Protein AF-A0A418D945-F1 (afdb_monomer_lite)

Secondary structure (DSSP, 8-state):
--STTTT-SHHHHHHHHHHHHHHHHHHHHHHHHTTS--SS-HHHHHHHHHHHHHHHHHHHTSSHHHHHHHHHHHHHHHHHHHHHHHHHHTSS----HHHHHHHHHHHHHHHHHHHHHHHHHHHHHHHHHHHHHHHHHHHHHHTTS------HHHHHHHHHHHHHHHHHHHHHHHHHHHHHHHHHHHHHHH-TTS-HHHHHHHHHHHHHHHHHHHHH---HHHHHHHHHHHHHHHHHHTSPP------

Organism: Aphanomyces astaci (NCBI:txid112090)

pLDDT: mean 73.98, std 18.58, range [32.16, 98.19]

InterPro domains:
  IPR026894 DNAJ-containing protein, X-domain [PF14308] (16-222)
  IPR052423 Erythrocyte Membrane Invagination Regulator [PTHR44094] (10-218)

Radius of gyration: 23.72 Å; chains: 1; bounding box: 63×50×70 Å

Structure (mmCIF, N/CA/C/O backbone):
data_AF-A0A418D945-F1
#
_entry.id   AF-A0A418D945-F1
#
loop_
_atom_site.group_PDB
_atom_site.id
_atom_site.type_symbol
_atom_site.label_atom_id
_atom_site.label_alt_id
_atom_site.label_comp_id
_atom_site.label_asym_id
_atom_site.label_entity_id
_atom_site.label_seq_id
_atom_site.pdbx_PDB_ins_code
_atom_site.Cartn_x
_atom_site.Cartn_y
_atom_site.Cartn_z
_atom_site.occupancy
_atom_site.B_iso_or_equiv
_atom_site.auth_seq_id
_atom_site.auth_comp_id
_atom_site.auth_asym_id
_atom_site.auth_atom_id
_atom_site.pdbx_PDB_model_num
ATOM 1 N N . MET A 1 1 ? 5.073 20.989 -16.955 1.00 36.53 1 MET A N 1
ATOM 2 C CA . MET A 1 1 ? 5.320 19.578 -17.319 1.00 36.53 1 MET A CA 1
ATOM 3 C C . MET A 1 1 ? 4.993 19.430 -18.796 1.00 36.53 1 MET A C 1
ATOM 5 O O . MET A 1 1 ? 4.007 20.040 -19.196 1.00 36.53 1 MET A O 1
ATOM 9 N N . PRO A 1 2 ? 5.790 18.727 -19.616 1.00 32.16 2 PRO A N 1
ATOM 10 C CA . PRO A 1 2 ? 5.367 18.347 -20.962 1.00 32.16 2 PRO A CA 1
ATOM 11 C C . PRO A 1 2 ? 4.246 17.303 -20.845 1.00 32.16 2 PRO A C 1
ATOM 13 O O . PRO A 1 2 ? 4.353 16.371 -20.054 1.00 32.16 2 PRO A O 1
ATOM 16 N N . ASN A 1 3 ? 3.156 17.491 -21.584 1.00 43.28 3 ASN A N 1
ATOM 17 C CA . ASN A 1 3 ? 1.871 16.826 -21.341 1.00 43.28 3 ASN A CA 1
ATOM 18 C C . ASN A 1 3 ? 1.738 15.400 -21.924 1.00 43.28 3 ASN A C 1
ATOM 20 O O . ASN A 1 3 ? 0.715 14.757 -21.694 1.00 43.28 3 ASN A O 1
ATOM 24 N N . ASP A 1 4 ? 2.747 14.872 -22.629 1.00 47.03 4 ASP A N 1
ATOM 25 C CA . ASP A 1 4 ? 2.471 13.894 -23.698 1.00 47.03 4 ASP A CA 1
ATOM 26 C C . ASP A 1 4 ? 3.207 12.538 -23.606 1.00 47.03 4 ASP A C 1
ATOM 28 O O . ASP A 1 4 ? 3.207 11.790 -24.581 1.00 47.03 4 ASP A O 1
ATOM 32 N N . PHE A 1 5 ? 3.818 12.163 -22.470 1.00 42.69 5 PHE A N 1
ATOM 33 C CA . PHE A 1 5 ? 4.492 10.847 -22.351 1.00 42.69 5 PHE A CA 1
ATOM 34 C C . PHE A 1 5 ? 3.669 9.761 -21.627 1.00 42.69 5 PHE A C 1
ATOM 36 O O . PHE A 1 5 ? 3.762 8.591 -21.984 1.00 42.69 5 PHE A O 1
ATOM 43 N N . PHE A 1 6 ? 2.806 10.133 -20.673 1.00 51.47 6 PHE A N 1
ATOM 44 C CA . PHE A 1 6 ? 1.946 9.194 -19.924 1.00 51.47 6 PHE A CA 1
ATOM 45 C C . PHE A 1 6 ? 0.467 9.604 -19.871 1.00 51.47 6 PHE A C 1
ATOM 47 O O . PHE A 1 6 ? -0.259 9.181 -18.978 1.00 51.47 6 PHE A O 1
ATOM 54 N N . GLY A 1 7 ? 0.014 10.418 -20.831 1.00 44.94 7 GLY A N 1
ATOM 55 C CA . GLY A 1 7 ? -1.403 10.702 -21.058 1.00 44.94 7 GLY A CA 1
ATOM 56 C C . GLY A 1 7 ? -2.151 11.161 -19.805 1.00 44.94 7 GLY A C 1
ATOM 57 O O . GLY A 1 7 ? -2.849 10.381 -19.160 1.00 44.94 7 GLY A O 1
ATOM 58 N N . HIS A 1 8 ? -2.088 12.456 -19.493 1.00 55.84 8 HIS A N 1
ATOM 59 C CA . HIS A 1 8 ? -3.052 13.097 -18.591 1.00 55.84 8 HIS A CA 1
ATOM 60 C C . HIS A 1 8 ? -4.418 13.294 -19.267 1.00 55.84 8 HIS A C 1
ATOM 62 O O . HIS A 1 8 ? -5.031 14.357 -19.167 1.00 55.84 8 HIS A O 1
ATOM 68 N N . ASP A 1 9 ? -4.914 12.267 -19.953 1.00 68.31 9 ASP A N 1
ATOM 69 C CA . ASP A 1 9 ? -6.293 12.252 -20.398 1.00 68.31 9 ASP A CA 1
ATOM 70 C C . ASP A 1 9 ? -7.213 11.859 -19.228 1.00 68.31 9 ASP A C 1
ATOM 72 O O . ASP A 1 9 ? -6.818 11.277 -18.208 1.00 68.31 9 ASP A O 1
ATOM 76 N N . GLU A 1 10 ? -8.482 12.237 -19.332 1.00 74.00 10 GLU A N 1
ATOM 77 C CA . GLU A 1 10 ? -9.488 11.902 -18.323 1.00 74.00 10 GLU A CA 1
ATOM 78 C C . GLU A 1 10 ? -9.659 10.380 -18.149 1.00 74.00 10 GLU A C 1
ATOM 80 O O . GLU A 1 10 ? -10.166 9.924 -17.122 1.00 74.00 10 GLU A O 1
ATOM 85 N N . VAL A 1 11 ? -9.209 9.578 -19.119 1.00 81.31 11 VAL A N 1
ATOM 86 C CA . VAL A 1 11 ? -9.254 8.116 -19.069 1.00 81.31 11 VAL A CA 1
ATOM 87 C C . VAL A 1 11 ? -8.241 7.585 -18.054 1.00 81.31 11 VAL A C 1
ATOM 89 O O . VAL A 1 11 ? -8.638 6.841 -17.154 1.00 81.31 11 VAL A O 1
ATOM 92 N N . SER A 1 12 ? -6.982 8.022 -18.104 1.00 79.50 12 SER A N 1
ATOM 93 C CA . SER A 1 12 ? -5.934 7.636 -17.151 1.00 79.50 12 SER A CA 1
ATOM 94 C C . SER A 1 12 ? -6.315 7.964 -15.708 1.00 79.50 12 SER A C 1
ATOM 96 O O . SER A 1 12 ? -6.177 7.122 -14.818 1.00 79.50 12 SER A O 1
ATOM 98 N N . LYS A 1 13 ? -6.897 9.147 -15.462 1.00 85.50 13 LYS A N 1
ATOM 99 C CA . LYS A 1 13 ? -7.387 9.524 -14.121 1.00 85.50 13 LYS A CA 1
ATOM 100 C C . LYS A 1 13 ? -8.496 8.596 -13.631 1.00 85.50 13 LYS A C 1
ATOM 102 O O . LYS A 1 13 ? -8.508 8.203 -12.464 1.00 85.50 13 LYS A O 1
ATOM 107 N N . ARG A 1 14 ? -9.434 8.227 -14.509 1.00 89.50 14 ARG A N 1
ATOM 108 C CA . ARG A 1 14 ? -10.529 7.303 -14.171 1.00 89.50 14 ARG A CA 1
ATOM 109 C C . ARG A 1 14 ? -10.013 5.898 -13.887 1.00 89.50 14 ARG A C 1
ATOM 111 O O . ARG A 1 14 ? -10.470 5.282 -12.925 1.00 89.50 14 ARG A O 1
ATOM 118 N N . VAL A 1 15 ? -9.061 5.402 -14.679 1.00 90.81 15 VAL A N 1
ATOM 119 C CA . VAL A 1 15 ? -8.421 4.095 -14.457 1.00 90.81 15 VAL A CA 1
ATOM 120 C C . VAL A 1 15 ? -7.695 4.089 -13.116 1.00 90.81 15 VAL A C 1
ATOM 122 O O . VAL A 1 15 ? -7.916 3.186 -12.309 1.00 90.81 15 VAL A O 1
ATOM 125 N N . GLN A 1 16 ? -6.907 5.126 -12.837 1.00 91.62 16 GLN A N 1
ATOM 126 C CA . GLN A 1 16 ? -6.196 5.261 -11.573 1.00 91.62 16 GLN A CA 1
ATOM 127 C C . GLN A 1 16 ? -7.164 5.307 -10.385 1.00 91.62 16 GLN A C 1
ATOM 129 O O . GLN A 1 16 ? -7.039 4.526 -9.442 1.00 91.62 16 GLN A O 1
ATOM 134 N N . ASN A 1 17 ? -8.215 6.125 -10.469 1.00 94.69 17 ASN A N 1
ATOM 135 C CA . ASN A 1 17 ? -9.231 6.186 -9.423 1.00 94.69 17 ASN A CA 1
ATOM 136 C C . ASN A 1 17 ? -9.946 4.838 -9.224 1.00 94.69 17 ASN A C 1
ATOM 138 O O . ASN A 1 17 ? -10.212 4.450 -8.089 1.00 94.69 17 ASN A O 1
ATOM 142 N N . ARG A 1 18 ? -10.227 4.089 -10.299 1.00 96.25 18 ARG A N 1
ATOM 143 C CA . ARG A 1 18 ? -10.816 2.744 -10.203 1.00 96.25 18 ARG A CA 1
ATOM 144 C C . ARG A 1 18 ? -9.910 1.795 -9.417 1.00 96.25 18 ARG A C 1
ATOM 146 O O . ARG A 1 18 ? -10.413 1.100 -8.535 1.00 96.25 18 ARG A O 1
ATOM 153 N N . ARG A 1 19 ? -8.603 1.791 -9.698 1.00 96.81 19 ARG A N 1
ATOM 154 C CA . ARG A 1 19 ? -7.616 0.972 -8.971 1.00 96.81 19 ARG A CA 1
ATOM 155 C C . ARG A 1 19 ? -7.584 1.341 -7.492 1.00 96.81 19 ARG A C 1
ATOM 157 O O . ARG A 1 19 ? -7.701 0.470 -6.637 1.00 96.81 19 ARG A O 1
ATOM 164 N N . GLU A 1 20 ? -7.531 2.635 -7.188 1.00 97.44 20 GLU A N 1
ATOM 165 C CA . GLU A 1 20 ? -7.549 3.136 -5.811 1.00 97.44 20 GLU A CA 1
ATOM 166 C C . GLU A 1 20 ? -8.820 2.734 -5.054 1.00 97.44 20 GLU A C 1
ATOM 168 O O . GLU A 1 20 ? -8.740 2.336 -3.893 1.00 97.44 20 GLU A O 1
ATOM 173 N N . VAL A 1 21 ? -9.993 2.810 -5.695 1.00 97.56 21 VAL A N 1
ATOM 174 C CA . VAL A 1 21 ? -11.266 2.374 -5.096 1.00 97.56 21 VAL A CA 1
ATOM 175 C C . VAL A 1 21 ? -11.257 0.871 -4.834 1.00 97.56 21 VAL A C 1
ATOM 177 O O . VAL A 1 21 ? -11.624 0.451 -3.740 1.00 97.56 21 VAL A O 1
ATOM 180 N N . GLN A 1 22 ? -10.817 0.058 -5.795 1.00 97.19 22 GLN A N 1
ATOM 181 C CA . GLN A 1 22 ? -10.742 -1.396 -5.624 1.00 97.19 22 GLN A CA 1
ATOM 182 C C . GLN A 1 22 ? -9.814 -1.777 -4.465 1.00 97.19 22 GLN A C 1
ATOM 184 O O . GLN A 1 22 ? -10.205 -2.558 -3.597 1.00 97.19 22 GLN A O 1
ATOM 189 N N . CYS A 1 23 ? -8.628 -1.169 -4.397 1.00 97.06 23 CYS A N 1
ATOM 190 C CA . CYS A 1 23 ? -7.704 -1.362 -3.284 1.00 97.06 23 CYS A CA 1
ATOM 191 C C . CYS A 1 23 ? -8.313 -0.909 -1.949 1.00 97.06 23 CYS A C 1
ATOM 193 O O . CYS A 1 23 ? -8.193 -1.621 -0.955 1.00 97.06 23 CYS A O 1
ATOM 195 N N . ALA A 1 24 ? -8.998 0.238 -1.914 1.00 97.50 24 ALA A N 1
ATOM 196 C CA . ALA A 1 24 ? -9.640 0.738 -0.699 1.00 97.50 24 ALA A CA 1
ATOM 197 C C . ALA A 1 24 ? -10.752 -0.197 -0.198 1.00 97.50 24 ALA A C 1
ATOM 199 O O . ALA A 1 24 ? -10.866 -0.410 1.007 1.00 97.50 24 ALA A O 1
ATOM 200 N N . VAL A 1 25 ? -11.546 -0.775 -1.105 1.00 96.25 25 VAL A N 1
ATOM 201 C CA . VAL A 1 25 ? -12.599 -1.747 -0.770 1.00 96.25 25 VAL A CA 1
ATOM 202 C C . VAL A 1 25 ? -11.996 -3.031 -0.204 1.00 96.25 25 VAL A C 1
ATOM 204 O O . VAL A 1 25 ? -12.422 -3.476 0.858 1.00 96.25 25 VAL A O 1
ATOM 207 N N . PHE A 1 26 ? -10.963 -3.583 -0.845 1.00 94.69 26 PHE A N 1
ATOM 208 C CA . PHE A 1 26 ? -10.286 -4.775 -0.332 1.00 94.69 26 PHE A CA 1
ATOM 209 C C . PHE A 1 26 ? -9.665 -4.527 1.050 1.00 94.69 26 PHE A C 1
ATOM 211 O O . PHE A 1 26 ? -9.841 -5.323 1.972 1.00 94.69 26 PHE A O 1
ATOM 218 N N . LEU A 1 27 ? -8.989 -3.384 1.220 1.00 96.00 27 LEU A N 1
ATOM 219 C CA . LEU A 1 27 ? -8.428 -2.985 2.509 1.00 96.00 27 LEU A CA 1
ATOM 220 C C . LEU A 1 27 ? -9.505 -2.832 3.572 1.00 96.00 27 LEU A C 1
ATOM 222 O O . LEU A 1 27 ? -9.335 -3.326 4.680 1.00 96.00 27 LEU A O 1
ATOM 226 N N . ARG A 1 28 ? -10.621 -2.178 3.253 1.00 95.25 28 ARG A N 1
ATOM 227 C CA . ARG A 1 28 ? -11.759 -2.071 4.166 1.00 95.25 28 ARG A CA 1
ATOM 228 C C . ARG A 1 28 ? -12.204 -3.452 4.629 1.00 95.25 28 ARG A C 1
ATOM 230 O O . ARG A 1 28 ? -12.299 -3.675 5.830 1.00 95.25 28 ARG A O 1
ATOM 237 N N . ASP A 1 29 ? -12.455 -4.359 3.693 1.00 93.44 29 ASP A N 1
ATOM 238 C CA . ASP A 1 29 ? -13.020 -5.670 4.003 1.00 93.44 29 ASP A CA 1
ATOM 239 C C . ASP A 1 29 ? -12.093 -6.494 4.895 1.00 93.44 29 ASP A C 1
ATOM 241 O O . ASP A 1 29 ? -12.581 -7.151 5.814 1.00 93.44 29 ASP A O 1
ATOM 245 N N . LEU A 1 30 ? -10.778 -6.394 4.669 1.00 92.88 30 LEU A N 1
ATOM 246 C CA . LEU A 1 30 ? -9.741 -7.034 5.476 1.00 92.88 30 LEU A CA 1
ATOM 247 C C . LEU A 1 30 ? -9.603 -6.402 6.872 1.00 92.88 30 LEU A C 1
ATOM 249 O O . LEU A 1 30 ? -9.492 -7.108 7.872 1.00 92.88 30 LEU A O 1
ATOM 253 N N . LEU A 1 31 ? -9.600 -5.070 6.960 1.00 93.62 31 LEU A N 1
ATOM 254 C CA . LEU A 1 31 ? -9.371 -4.346 8.217 1.00 93.62 31 LEU A CA 1
ATOM 255 C C . LEU A 1 31 ? -10.603 -4.337 9.128 1.00 93.62 31 LEU A C 1
ATOM 257 O O . LEU A 1 31 ? -10.456 -4.287 10.354 1.00 93.62 31 LEU A O 1
ATOM 261 N N . ASP A 1 32 ? -11.797 -4.387 8.539 1.00 90.69 32 ASP A N 1
ATOM 262 C CA . ASP A 1 32 ? -13.068 -4.461 9.255 1.00 90.69 32 ASP A CA 1
ATOM 263 C C . ASP A 1 32 ? -13.434 -5.914 9.624 1.00 90.69 32 ASP A C 1
ATOM 265 O O . ASP A 1 32 ? -14.273 -6.116 10.502 1.00 90.69 32 ASP A O 1
ATOM 269 N N . ASP A 1 33 ? -12.796 -6.934 9.027 1.00 81.62 33 ASP A N 1
ATOM 270 C CA . ASP A 1 33 ? -13.073 -8.355 9.309 1.00 81.62 33 ASP A CA 1
ATOM 271 C C . ASP A 1 33 ? -12.905 -8.707 10.793 1.00 81.62 33 ASP A C 1
ATOM 273 O O . ASP A 1 33 ? -13.787 -9.312 11.404 1.00 81.62 33 ASP A O 1
ATOM 277 N N . ALA A 1 34 ? -11.845 -8.186 11.422 1.00 73.88 34 ALA A N 1
ATOM 278 C CA . ALA A 1 34 ? -11.592 -8.342 12.854 1.00 73.88 34 ALA A CA 1
ATOM 279 C C . ALA A 1 34 ? -12.727 -7.798 13.751 1.00 73.88 34 ALA A C 1
ATOM 281 O O . ALA A 1 34 ? -12.769 -8.100 14.942 1.00 73.88 34 ALA A O 1
ATOM 282 N N . GLN A 1 35 ? -13.635 -6.984 13.203 1.00 73.50 35 GLN A N 1
ATOM 283 C CA . GLN A 1 35 ? -14.743 -6.352 13.922 1.00 73.50 35 GLN A CA 1
ATOM 284 C C . GLN A 1 35 ? -16.116 -6.929 13.564 1.00 73.50 35 GLN A C 1
ATOM 286 O O . GLN A 1 35 ? -17.101 -6.552 14.203 1.00 73.50 35 GLN A O 1
ATOM 291 N N . ARG A 1 36 ? -16.221 -7.831 12.579 1.00 78.12 36 ARG A N 1
ATOM 292 C CA . ARG A 1 36 ? -17.522 -8.405 12.213 1.00 78.12 36 ARG A CA 1
ATOM 293 C C . ARG A 1 36 ? -18.124 -9.194 13.385 1.00 78.12 36 ARG A C 1
ATOM 295 O O . ARG A 1 36 ? -17.385 -9.823 14.160 1.00 78.12 36 ARG A O 1
ATOM 302 N N . PRO A 1 37 ? -19.462 -9.183 13.540 1.00 80.25 37 PRO A N 1
ATOM 303 C CA . PRO A 1 37 ? -20.144 -10.090 14.452 1.00 80.25 37 PRO A CA 1
ATOM 304 C C . PRO A 1 37 ? -19.752 -11.528 14.121 1.00 80.25 37 PRO A C 1
ATOM 306 O O . PRO A 1 37 ? -19.827 -11.958 12.973 1.00 80.25 37 PRO A O 1
ATOM 309 N N . SER A 1 38 ? -19.273 -12.254 15.120 1.00 81.62 38 SER A N 1
ATOM 310 C CA . SER A 1 38 ? -18.877 -13.646 14.964 1.00 81.62 38 SER A CA 1
ATOM 311 C C . SER A 1 38 ? -18.862 -14.311 16.341 1.00 81.62 38 SER A C 1
ATOM 313 O O . SER A 1 38 ? -18.744 -13.598 17.344 1.00 81.62 38 SER A O 1
ATOM 315 N N . PRO A 1 39 ? -18.970 -15.649 16.405 1.00 83.62 39 PRO A N 1
ATOM 316 C CA . PRO A 1 39 ? -18.938 -16.389 17.665 1.00 83.62 39 PRO A CA 1
ATOM 317 C C . PRO A 1 39 ? -17.555 -16.365 18.340 1.00 83.62 39 PRO A C 1
ATOM 319 O O . PRO A 1 39 ? -17.410 -16.846 19.460 1.00 83.62 39 PRO A O 1
ATOM 322 N N . PHE A 1 40 ? -16.528 -15.833 17.669 1.00 85.12 40 PHE A N 1
ATOM 323 C CA . PHE A 1 40 ? -15.166 -15.772 18.185 1.00 85.12 40 PHE A CA 1
ATOM 324 C C . PHE A 1 40 ? -14.980 -14.620 19.177 1.00 85.12 40 PHE A C 1
ATOM 326 O O . PHE A 1 40 ? -15.545 -13.537 19.026 1.00 85.12 40 PHE A O 1
ATOM 333 N N . THR A 1 41 ? -14.109 -14.833 20.161 1.00 88.12 41 THR A N 1
ATOM 334 C CA . THR A 1 41 ? -13.655 -13.772 21.074 1.00 88.12 41 THR A CA 1
ATOM 335 C C . THR A 1 41 ? -12.815 -12.731 20.332 1.00 88.12 41 THR A C 1
ATOM 337 O O . THR A 1 41 ? -12.179 -13.042 19.322 1.00 88.12 41 THR A O 1
ATOM 340 N N . ASP A 1 42 ? -12.716 -11.509 20.858 1.00 83.56 42 ASP A N 1
ATOM 341 C CA . ASP A 1 42 ? -11.895 -10.450 20.248 1.00 83.56 42 ASP A CA 1
ATOM 342 C C . ASP A 1 42 ? -10.426 -10.867 20.068 1.00 83.56 42 ASP A C 1
ATOM 344 O O . ASP A 1 42 ? -9.799 -10.549 19.056 1.00 83.56 42 ASP A O 1
ATOM 348 N N . LYS A 1 43 ? -9.885 -11.659 21.004 1.00 85.12 43 LYS A N 1
ATOM 349 C CA . LYS A 1 43 ? -8.528 -12.213 20.906 1.00 85.12 43 LYS A CA 1
ATOM 350 C C . LYS A 1 43 ? -8.387 -13.175 19.723 1.00 85.12 43 LYS A C 1
ATOM 3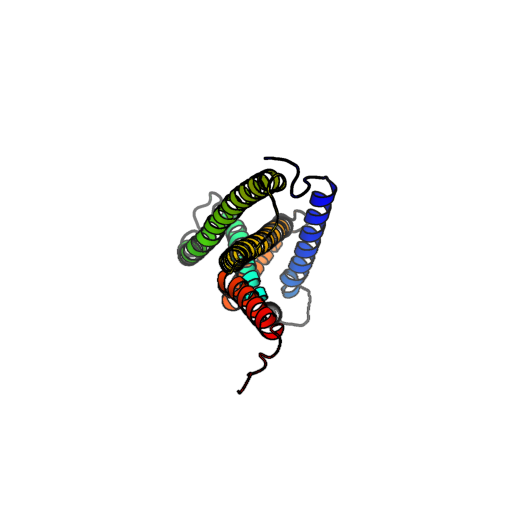52 O O . LYS A 1 43 ? -7.383 -13.125 19.017 1.00 85.12 43 LYS A O 1
ATOM 357 N N . GLN A 1 44 ? -9.382 -14.032 19.495 1.00 86.94 44 GLN A N 1
ATOM 358 C CA . GLN A 1 44 ? -9.398 -14.958 18.359 1.00 86.94 44 GLN A CA 1
ATOM 359 C C . GLN A 1 44 ? -9.568 -14.214 17.032 1.00 86.94 44 GLN A C 1
ATOM 361 O O . GLN A 1 44 ? -8.848 -14.508 16.085 1.00 86.94 44 GLN A O 1
ATOM 366 N N . LYS A 1 45 ? -10.447 -13.206 16.968 1.00 86.00 45 LYS A N 1
ATOM 367 C CA . LYS A 1 45 ? -10.596 -12.359 15.771 1.00 86.00 45 LYS A CA 1
ATOM 368 C C . LYS A 1 45 ? -9.290 -11.654 15.422 1.00 86.00 45 LYS A C 1
ATOM 370 O O . LYS A 1 45 ? -8.875 -11.656 14.267 1.00 86.00 45 LYS A O 1
ATOM 375 N N . HIS A 1 46 ? -8.611 -11.105 16.428 1.00 85.62 46 HIS A N 1
ATOM 376 C CA . HIS A 1 46 ? -7.313 -10.472 16.236 1.00 85.62 46 HIS A CA 1
ATOM 377 C C . HIS A 1 46 ? -6.246 -11.468 15.761 1.00 85.62 46 HIS A C 1
ATOM 379 O O . HIS A 1 46 ? -5.514 -11.174 14.821 1.00 85.62 46 HIS A O 1
ATOM 385 N N . ALA A 1 47 ? -6.187 -12.666 16.350 1.00 89.00 47 ALA A N 1
ATOM 386 C CA . ALA A 1 47 ? -5.269 -13.715 15.907 1.00 89.00 47 ALA A CA 1
ATOM 387 C C . ALA A 1 47 ? -5.539 -14.152 14.455 1.00 89.00 47 ALA A C 1
ATOM 389 O O . ALA A 1 47 ? -4.599 -14.288 13.676 1.00 89.00 47 ALA A O 1
ATOM 390 N N . ASN A 1 48 ? -6.809 -14.300 14.069 1.00 90.75 48 ASN A N 1
ATOM 391 C CA . ASN A 1 48 ? -7.203 -14.646 12.701 1.00 90.75 48 ASN A CA 1
ATOM 392 C C . ASN A 1 48 ? -6.824 -13.546 11.704 1.00 90.75 48 ASN A C 1
ATOM 394 O O . ASN A 1 48 ? -6.314 -13.844 10.624 1.00 90.75 48 ASN A O 1
ATOM 398 N N . PHE A 1 49 ? -7.012 -12.278 12.077 1.00 92.06 49 PHE A N 1
ATOM 399 C CA . PHE A 1 49 ? -6.548 -11.143 11.283 1.00 92.06 49 PHE A CA 1
ATOM 400 C C . PHE A 1 49 ? -5.029 -11.199 11.069 1.00 92.06 49 PHE A C 1
ATOM 402 O O . PHE A 1 49 ? -4.572 -11.137 9.930 1.00 92.06 49 PHE A O 1
ATOM 409 N N . LEU A 1 50 ? -4.247 -11.392 12.137 1.00 92.19 50 LEU A N 1
ATOM 410 C CA . LEU A 1 50 ? -2.788 -11.506 12.039 1.00 92.19 50 LEU A CA 1
ATOM 411 C C . LEU A 1 50 ? -2.360 -12.679 11.150 1.00 92.19 50 LEU A C 1
ATOM 413 O O . LEU A 1 50 ? -1.481 -12.513 10.309 1.00 92.19 50 LEU A O 1
ATOM 417 N N . ALA A 1 51 ? -2.997 -13.843 11.300 1.00 94.12 51 ALA A N 1
ATOM 418 C CA . ALA A 1 51 ? -2.721 -15.015 10.475 1.00 94.12 51 ALA A CA 1
ATOM 419 C C . ALA A 1 51 ? -3.033 -14.755 8.993 1.00 94.12 51 ALA A C 1
ATOM 421 O O . ALA A 1 51 ? -2.233 -15.103 8.126 1.00 94.12 51 ALA A O 1
ATOM 422 N N . THR A 1 52 ? -4.151 -14.083 8.708 1.00 94.44 52 THR A N 1
ATOM 423 C CA . THR A 1 52 ? -4.550 -13.704 7.345 1.00 94.44 52 THR A CA 1
ATOM 424 C C . THR A 1 52 ? -3.537 -12.745 6.726 1.00 94.44 52 THR A C 1
ATOM 426 O O . THR A 1 52 ? -3.058 -12.977 5.619 1.00 94.44 52 THR A O 1
ATOM 429 N N . VAL A 1 53 ? -3.145 -11.696 7.454 1.00 95.44 53 VAL A N 1
ATOM 430 C CA . VAL A 1 53 ? -2.154 -10.722 6.976 1.00 95.44 53 VAL A CA 1
ATOM 431 C C . VAL A 1 53 ? -0.780 -11.367 6.785 1.00 95.44 53 VAL A C 1
ATOM 433 O O . VAL A 1 53 ? -0.111 -11.082 5.796 1.00 95.44 53 VAL A O 1
ATOM 436 N N . ALA A 1 54 ? -0.363 -12.263 7.682 1.00 95.06 54 ALA A N 1
ATOM 437 C CA . ALA A 1 54 ? 0.896 -12.992 7.553 1.00 95.06 54 ALA A CA 1
ATOM 438 C C . ALA A 1 54 ? 0.896 -13.943 6.344 1.00 95.06 54 ALA A C 1
ATOM 440 O O . ALA A 1 54 ? 1.897 -14.029 5.633 1.00 95.06 54 ALA A O 1
ATOM 441 N N . ALA A 1 55 ? -0.222 -14.624 6.079 1.00 96.62 55 ALA A N 1
ATOM 442 C CA . ALA A 1 55 ? -0.375 -15.470 4.899 1.00 96.62 55 ALA A CA 1
ATOM 443 C C . ALA A 1 55 ? -0.299 -14.645 3.604 1.00 96.62 55 ALA A C 1
ATOM 445 O O . ALA A 1 55 ? 0.456 -15.007 2.705 1.00 96.62 55 ALA A O 1
ATOM 446 N N . LEU A 1 56 ? -0.992 -13.500 3.547 1.00 95.62 56 LEU A N 1
ATOM 447 C CA . LEU A 1 56 ? -0.904 -12.563 2.422 1.00 95.62 56 LEU A CA 1
ATOM 448 C C . LEU A 1 56 ? 0.522 -12.041 2.226 1.00 95.62 56 LEU A C 1
ATOM 450 O O . LEU A 1 56 ? 1.012 -11.991 1.103 1.00 95.62 56 LEU A O 1
ATOM 454 N N . ALA A 1 57 ? 1.207 -11.676 3.312 1.00 96.31 57 ALA A N 1
ATOM 455 C CA . ALA A 1 57 ? 2.581 -11.195 3.245 1.00 96.31 57 ALA A CA 1
ATOM 456 C C . ALA A 1 57 ? 3.524 -12.264 2.676 1.00 96.31 57 ALA A C 1
ATOM 458 O O . ALA A 1 57 ? 4.344 -11.947 1.821 1.00 96.31 57 ALA A O 1
ATOM 459 N N . LYS A 1 58 ? 3.376 -13.522 3.112 1.00 96.38 58 LYS A N 1
ATOM 460 C CA . LYS A 1 58 ? 4.161 -14.661 2.615 1.00 96.38 58 LYS A CA 1
ATOM 461 C C . LYS A 1 58 ? 3.918 -14.932 1.130 1.00 96.38 58 LYS A C 1
ATOM 463 O O . LYS A 1 58 ? 4.859 -15.254 0.413 1.00 96.38 58 LYS A O 1
ATOM 468 N N . ASP A 1 59 ? 2.671 -14.824 0.685 1.00 96.06 59 ASP A N 1
ATOM 469 C CA . ASP A 1 59 ? 2.309 -15.030 -0.717 1.00 96.06 59 ASP A CA 1
ATOM 470 C C . ASP A 1 59 ? 2.886 -13.918 -1.611 1.00 96.06 59 ASP A C 1
ATOM 472 O O . ASP A 1 59 ? 3.605 -14.180 -2.578 1.00 96.06 59 ASP A O 1
ATOM 476 N N . LEU A 1 60 ? 2.690 -12.658 -1.211 1.00 94.06 60 LEU A N 1
ATOM 477 C CA . LEU A 1 60 ? 3.190 -11.486 -1.936 1.00 94.06 60 LEU A CA 1
ATOM 478 C C . LEU A 1 60 ? 4.724 -11.398 -1.957 1.00 94.06 60 LEU A C 1
ATOM 480 O O . LEU A 1 60 ? 5.288 -10.863 -2.911 1.00 94.06 60 LEU A O 1
ATOM 484 N N . SER A 1 61 ? 5.414 -11.921 -0.938 1.00 94.88 61 SER A N 1
ATOM 485 C CA . SER A 1 61 ? 6.882 -11.950 -0.872 1.00 94.88 61 SER A CA 1
ATOM 486 C C . SER A 1 61 ? 7.517 -13.226 -1.432 1.00 94.88 61 SER A C 1
ATOM 488 O O . SER A 1 61 ? 8.726 -13.417 -1.296 1.00 94.88 61 SER A O 1
ATOM 490 N N . SER A 1 62 ? 6.743 -14.083 -2.109 1.00 93.38 62 SER A N 1
ATOM 491 C CA . SER A 1 62 ? 7.238 -15.323 -2.731 1.00 93.38 62 SER A CA 1
ATOM 492 C C . SER A 1 62 ? 8.311 -15.100 -3.809 1.00 93.38 62 SER A C 1
ATOM 494 O O . SER A 1 62 ? 9.080 -16.009 -4.121 1.00 93.38 62 SER A O 1
ATOM 496 N N . THR A 1 63 ? 8.406 -13.883 -4.351 1.00 90.19 63 THR A N 1
ATOM 497 C CA . THR A 1 63 ? 9.461 -13.437 -5.276 1.00 90.19 63 THR A CA 1
ATOM 498 C C . THR A 1 63 ? 10.221 -12.255 -4.671 1.00 90.19 63 THR A C 1
ATOM 500 O O . THR A 1 63 ? 9.644 -11.510 -3.876 1.00 90.19 63 THR A O 1
ATOM 503 N N . LYS A 1 64 ? 11.495 -12.017 -5.036 1.00 85.31 64 LYS A N 1
ATOM 504 C CA . LYS A 1 64 ? 12.222 -10.852 -4.484 1.00 85.31 64 LYS A CA 1
ATOM 505 C C . LYS A 1 64 ? 11.619 -9.552 -5.005 1.00 85.31 64 LYS A C 1
ATOM 507 O O . LYS A 1 64 ? 11.487 -8.609 -4.235 1.00 85.31 64 LYS A O 1
ATOM 512 N N . PHE A 1 65 ? 11.170 -9.535 -6.261 1.00 85.12 65 PHE A N 1
ATOM 513 C CA . PHE A 1 65 ? 10.371 -8.440 -6.823 1.00 85.12 65 PHE A CA 1
ATOM 514 C C . PHE A 1 65 ? 9.131 -8.118 -5.972 1.00 85.12 65 PHE A C 1
ATOM 516 O O . PHE A 1 65 ? 8.936 -6.974 -5.557 1.00 85.12 65 PHE A O 1
ATOM 523 N N . GLY A 1 66 ? 8.318 -9.133 -5.661 1.00 90.25 66 GLY A N 1
ATOM 524 C CA . GLY A 1 66 ? 7.134 -8.985 -4.817 1.00 90.25 66 GLY A CA 1
ATOM 525 C C . GLY A 1 66 ? 7.484 -8.543 -3.396 1.00 90.25 66 GLY A C 1
ATOM 526 O O . GLY A 1 66 ? 6.861 -7.625 -2.870 1.00 90.25 66 GLY A O 1
ATOM 527 N N . ALA A 1 67 ? 8.548 -9.095 -2.806 1.00 90.81 67 ALA A N 1
ATOM 528 C CA . ALA A 1 67 ? 9.031 -8.704 -1.484 1.00 90.81 67 ALA A CA 1
ATOM 529 C C . ALA A 1 67 ? 9.509 -7.239 -1.434 1.00 90.81 67 ALA A C 1
ATOM 531 O O . ALA A 1 67 ? 9.276 -6.545 -0.441 1.00 90.81 67 ALA A O 1
ATOM 532 N N . SER A 1 68 ? 10.149 -6.745 -2.497 1.00 87.56 68 SER A N 1
ATOM 533 C CA . SER A 1 68 ? 10.553 -5.342 -2.634 1.00 87.56 68 SER A CA 1
ATOM 534 C C . SER A 1 68 ? 9.343 -4.405 -2.718 1.00 87.56 68 SER A C 1
ATOM 536 O O . SER A 1 68 ? 9.293 -3.408 -1.996 1.00 87.56 68 SER A O 1
ATOM 538 N N . LEU A 1 69 ? 8.324 -4.741 -3.519 1.00 90.50 69 LEU A N 1
ATOM 539 C CA . LEU A 1 69 ? 7.074 -3.968 -3.566 1.00 90.50 69 LEU A CA 1
ATOM 540 C C . LEU A 1 69 ? 6.314 -4.023 -2.236 1.00 90.50 69 LEU A C 1
ATOM 542 O O . LEU A 1 69 ? 5.813 -3.002 -1.766 1.00 90.50 69 LEU A O 1
ATOM 546 N N . LEU A 1 70 ? 6.273 -5.188 -1.588 1.00 93.69 70 LEU A N 1
ATOM 547 C CA . LEU A 1 70 ? 5.597 -5.382 -0.306 1.00 93.69 70 LEU A CA 1
ATOM 548 C C . LEU A 1 70 ? 6.174 -4.468 0.783 1.00 93.69 70 LEU A C 1
ATOM 550 O O . LEU A 1 70 ? 5.421 -3.875 1.558 1.00 93.69 70 LEU A O 1
ATOM 554 N N . ARG A 1 71 ? 7.502 -4.289 0.799 1.00 87.88 71 ARG A N 1
ATOM 555 C CA . ARG A 1 71 ? 8.182 -3.338 1.689 1.00 87.88 71 ARG A CA 1
ATOM 556 C C . ARG A 1 71 ? 7.700 -1.904 1.450 1.00 87.88 71 ARG A C 1
ATOM 558 O O . ARG A 1 71 ? 7.399 -1.213 2.422 1.00 87.88 71 ARG A O 1
ATOM 565 N N . VAL A 1 72 ? 7.600 -1.468 0.189 1.00 87.31 72 VAL A N 1
ATOM 566 C CA . VAL A 1 72 ? 7.108 -0.124 -0.177 1.00 87.31 72 VAL A CA 1
ATOM 567 C C . VAL A 1 72 ? 5.674 0.074 0.315 1.00 87.31 72 VAL A C 1
ATOM 569 O O . VAL A 1 72 ? 5.390 1.045 1.018 1.00 87.31 72 VAL A O 1
ATOM 572 N N . VAL A 1 73 ? 4.788 -0.884 0.029 1.00 93.56 73 VAL A N 1
ATOM 573 C CA . VAL A 1 73 ? 3.392 -0.866 0.493 1.00 93.56 73 VAL A CA 1
ATOM 574 C C . VAL A 1 73 ? 3.327 -0.767 2.019 1.00 93.56 73 VAL A C 1
ATOM 576 O O . VAL A 1 73 ? 2.608 0.078 2.555 1.00 93.56 73 VAL A O 1
ATOM 579 N N . GLY A 1 74 ? 4.108 -1.585 2.728 1.00 90.69 74 GLY A N 1
ATOM 580 C CA . GLY A 1 74 ? 4.112 -1.609 4.188 1.00 90.69 74 GLY A CA 1
ATOM 581 C C . GLY A 1 74 ? 4.558 -0.288 4.823 1.00 90.69 74 GLY A C 1
ATOM 582 O O . GLY A 1 74 ? 4.019 0.109 5.857 1.00 90.69 74 GLY A O 1
ATOM 583 N N . VAL A 1 75 ? 5.498 0.427 4.199 1.00 85.88 75 VAL A N 1
ATOM 584 C CA . VAL A 1 75 ? 5.934 1.755 4.664 1.00 85.88 75 VAL A CA 1
ATOM 585 C C . VAL A 1 75 ? 4.838 2.795 4.467 1.00 85.88 75 VAL A C 1
ATOM 587 O O . VAL A 1 75 ? 4.572 3.582 5.374 1.00 85.88 75 VAL A O 1
ATOM 590 N N . ILE A 1 76 ? 4.163 2.780 3.315 1.00 90.25 76 ILE A N 1
ATOM 591 C CA . ILE A 1 76 ? 3.054 3.702 3.049 1.00 90.25 76 ILE A CA 1
ATOM 592 C C . ILE A 1 76 ? 1.906 3.444 4.032 1.00 90.25 76 ILE A C 1
ATOM 594 O O . ILE A 1 76 ? 1.336 4.394 4.564 1.00 90.25 76 ILE A O 1
ATOM 598 N N . TYR A 1 77 ? 1.576 2.183 4.318 1.00 95.12 77 TYR A N 1
ATOM 599 C CA . TYR A 1 77 ? 0.555 1.835 5.310 1.00 95.12 77 TYR A CA 1
ATOM 600 C C . TYR A 1 77 ? 0.889 2.348 6.710 1.00 95.12 77 TYR A C 1
ATOM 602 O O . TYR A 1 77 ? 0.046 3.013 7.317 1.00 95.12 77 TYR A O 1
ATOM 610 N N . GLU A 1 78 ? 2.113 2.114 7.193 1.00 85.31 78 GLU A N 1
ATOM 611 C CA . GLU A 1 78 ? 2.579 2.648 8.479 1.00 85.31 78 GLU A CA 1
ATOM 612 C C . GLU A 1 78 ? 2.487 4.184 8.504 1.00 85.31 78 GLU A C 1
ATOM 614 O O . GLU A 1 78 ? 1.912 4.761 9.428 1.00 85.31 78 GLU A O 1
ATOM 619 N N . GLU A 1 79 ? 2.979 4.857 7.461 1.00 84.56 79 GLU A N 1
ATOM 620 C CA . GLU A 1 79 ? 2.955 6.316 7.350 1.00 84.56 79 GLU A CA 1
ATOM 621 C C . GLU A 1 79 ? 1.525 6.874 7.377 1.00 84.56 79 GLU A C 1
ATOM 623 O O . GLU A 1 79 ? 1.229 7.791 8.145 1.00 84.56 79 GLU A O 1
ATOM 628 N N . GLN A 1 80 ? 0.628 6.345 6.541 1.00 91.94 80 GLN A N 1
ATOM 629 C CA . GLN A 1 80 ? -0.747 6.838 6.427 1.00 91.94 80 GLN A CA 1
ATOM 630 C C . GLN A 1 80 ? -1.541 6.582 7.711 1.00 91.94 80 GLN A C 1
ATOM 632 O O . GLN A 1 80 ? -2.276 7.462 8.171 1.00 91.94 80 GLN A O 1
ATOM 637 N N . ALA A 1 81 ? -1.345 5.418 8.334 1.00 89.69 81 ALA A N 1
ATOM 638 C CA . ALA A 1 81 ? -1.935 5.097 9.625 1.00 89.69 81 ALA A CA 1
ATOM 639 C C . ALA A 1 81 ? -1.471 6.070 10.716 1.00 89.69 81 ALA A C 1
ATOM 641 O O . ALA A 1 81 ? -2.293 6.649 11.430 1.00 89.69 81 ALA A O 1
ATOM 642 N N . LEU A 1 82 ? -0.162 6.306 10.823 1.00 84.56 82 LEU A N 1
ATOM 643 C CA . LEU A 1 82 ? 0.399 7.207 11.829 1.00 84.56 82 LEU A CA 1
ATOM 644 C C . LEU A 1 82 ? 0.045 8.666 11.572 1.00 84.56 82 LEU A C 1
ATOM 646 O O . LEU A 1 82 ? -0.217 9.386 12.530 1.00 84.56 82 LEU A O 1
ATOM 650 N N . LYS A 1 83 ? -0.039 9.108 10.314 1.00 84.50 83 LYS A N 1
ATOM 651 C CA . LYS A 1 83 ? -0.563 10.438 9.974 1.00 84.50 83 LYS A CA 1
ATOM 652 C C . LYS A 1 83 ? -2.003 10.597 10.446 1.00 84.50 83 LYS A C 1
ATOM 654 O O . LYS A 1 83 ? -2.330 11.632 11.016 1.00 84.50 83 LYS A O 1
ATOM 659 N N . HIS A 1 84 ? -2.854 9.588 10.266 1.00 87.62 84 HIS A N 1
ATOM 660 C CA . HIS A 1 84 ? -4.242 9.640 10.730 1.00 87.62 84 HIS A CA 1
ATOM 661 C C . HIS A 1 84 ? -4.346 9.676 12.262 1.00 87.62 84 HIS A C 1
ATOM 663 O O . HIS A 1 84 ? -5.017 10.547 12.818 1.00 87.62 84 HIS A O 1
ATOM 669 N N . LEU A 1 85 ? -3.649 8.763 12.946 1.00 83.88 85 LEU A N 1
ATOM 670 C CA . LEU A 1 85 ? -3.653 8.664 14.409 1.00 83.88 85 LEU A CA 1
ATOM 671 C C . LEU A 1 85 ? -2.968 9.878 15.064 1.00 83.88 85 LEU A C 1
ATOM 673 O O . LEU A 1 85 ? -3.440 10.400 16.070 1.00 83.88 85 LEU A O 1
ATOM 677 N N . GLY A 1 86 ? -1.874 10.356 14.471 1.00 69.69 86 GLY A N 1
ATOM 678 C CA . GLY A 1 86 ? -1.112 11.529 14.891 1.00 69.69 86 GLY A CA 1
ATOM 679 C C . GLY A 1 86 ? -1.870 12.834 14.673 1.00 69.69 86 GLY A C 1
ATOM 680 O O . GLY A 1 86 ? -1.978 13.611 15.607 1.00 69.69 86 GLY A O 1
ATOM 681 N N . PHE A 1 87 ? -2.501 13.043 13.510 1.00 57.91 87 PHE A N 1
ATOM 682 C CA . PHE A 1 87 ? -3.359 14.214 13.257 1.00 57.91 87 PHE A CA 1
ATOM 683 C C . PHE A 1 87 ? -4.445 14.385 14.330 1.00 57.91 87 PHE A C 1
ATOM 685 O O . PHE A 1 87 ? -4.800 15.503 14.689 1.00 57.91 87 PHE A O 1
ATOM 692 N N . ARG A 1 88 ? -4.951 13.275 14.880 1.00 55.66 88 ARG A N 1
ATOM 693 C CA . ARG A 1 88 ? -5.979 13.283 15.928 1.00 55.66 88 ARG A CA 1
ATOM 694 C C . ARG A 1 88 ? -5.400 13.464 17.330 1.00 55.66 88 ARG A C 1
ATOM 696 O O . ARG A 1 88 ? -5.989 14.180 18.131 1.00 55.66 88 ARG A O 1
ATOM 703 N N . ASN A 1 89 ? -4.231 12.891 17.601 1.00 50.88 89 ASN A N 1
ATOM 704 C CA . ASN A 1 89 ? -3.523 13.066 18.873 1.00 50.88 89 ASN A CA 1
ATOM 705 C C . ASN A 1 89 ? -2.743 14.397 18.970 1.00 50.88 89 ASN A C 1
ATOM 707 O O . ASN A 1 89 ? -2.232 14.722 20.039 1.00 50.88 89 ASN A O 1
ATOM 711 N N . SER A 1 90 ? -2.635 15.149 17.868 1.00 47.34 90 SER A N 1
ATOM 712 C CA . SER A 1 90 ? -1.998 16.472 17.768 1.00 47.34 90 SER A CA 1
ATOM 713 C C . SER A 1 90 ? -2.999 17.634 17.664 1.00 47.34 90 SER A C 1
ATOM 715 O O . SER A 1 90 ? -2.581 18.780 17.516 1.00 47.34 90 SER A O 1
ATOM 717 N N . ALA A 1 91 ? -4.307 17.372 17.767 1.00 41.06 91 ALA A N 1
ATOM 718 C CA . ALA A 1 91 ? -5.295 18.416 18.045 1.00 41.06 91 ALA A CA 1
ATOM 719 C C . ALA A 1 91 ? -5.080 18.961 19.484 1.00 41.06 91 ALA A C 1
ATOM 721 O O . ALA A 1 91 ? -4.628 18.209 20.346 1.00 41.06 91 ALA A O 1
ATOM 722 N N . PRO A 1 92 ? -5.374 20.245 19.774 1.00 44.47 92 PRO A N 1
ATOM 723 C CA . PRO A 1 92 ? -4.672 21.095 20.757 1.00 44.47 92 PRO A CA 1
ATOM 724 C C . PRO A 1 92 ? -4.872 20.764 22.254 1.00 44.47 92 PRO A C 1
ATOM 726 O O . PRO A 1 92 ? -4.511 21.561 23.116 1.00 44.47 92 PRO A O 1
ATOM 729 N N . ALA A 1 93 ? -5.414 19.599 22.603 1.00 44.22 93 ALA A N 1
ATOM 730 C CA . ALA A 1 93 ? -5.563 19.148 23.985 1.00 44.22 93 ALA A CA 1
ATOM 731 C C . ALA A 1 93 ? -4.326 18.333 24.410 1.00 44.22 93 ALA A C 1
ATOM 733 O O . ALA A 1 93 ? -4.261 17.121 24.207 1.00 44.22 93 ALA A O 1
ATOM 734 N N . GLY A 1 94 ? -3.317 19.013 24.963 1.00 43.19 94 GLY A N 1
ATOM 735 C CA . GLY A 1 94 ? -1.983 18.490 25.295 1.00 43.19 94 GLY A CA 1
ATOM 736 C C . GLY A 1 94 ? -1.902 17.391 26.366 1.00 43.19 94 GLY A C 1
ATOM 737 O O . GLY A 1 94 ? -1.224 17.573 27.370 1.00 43.19 94 GLY A O 1
ATOM 738 N N . LEU A 1 95 ? -2.526 16.228 26.151 1.00 41.19 95 LEU A N 1
ATOM 739 C CA . LEU A 1 95 ? -2.546 15.118 27.120 1.00 41.19 95 LEU A CA 1
ATOM 740 C C . LEU A 1 95 ? -2.046 13.762 26.574 1.00 41.19 95 LEU A C 1
ATOM 742 O O . LEU A 1 95 ? -2.018 12.785 27.316 1.00 41.19 95 LEU A O 1
ATOM 746 N N . GLY A 1 96 ? -1.602 13.665 25.312 1.00 45.25 96 GLY A N 1
ATOM 747 C CA . GLY A 1 96 ? -1.280 12.368 24.678 1.00 45.25 96 GLY A CA 1
ATOM 748 C C . GLY A 1 96 ? 0.186 12.083 24.308 1.00 45.25 96 GLY A C 1
ATOM 749 O O . GLY A 1 96 ? 0.490 10.987 23.835 1.00 45.25 96 GLY A O 1
ATOM 750 N N . LEU A 1 97 ? 1.116 13.031 24.474 1.00 49.03 97 LEU A N 1
ATOM 751 C CA . LEU A 1 97 ? 2.415 12.994 23.773 1.00 49.03 97 LEU A CA 1
ATOM 752 C C . LEU A 1 97 ? 3.422 11.938 24.281 1.00 49.03 97 LEU A C 1
ATOM 754 O O . LEU A 1 97 ? 4.335 11.558 23.543 1.00 49.03 97 LEU A O 1
ATOM 758 N N . HIS A 1 98 ? 3.284 11.433 25.509 1.00 41.69 98 HIS A N 1
ATOM 759 C CA . HIS A 1 98 ? 4.379 10.704 26.167 1.00 41.69 98 HIS A CA 1
ATOM 760 C C . HIS A 1 98 ? 4.616 9.276 25.632 1.00 41.69 98 HIS A C 1
ATOM 762 O O . HIS A 1 98 ? 5.764 8.843 25.509 1.00 41.69 98 HIS A O 1
ATOM 768 N N . ASN A 1 99 ? 3.558 8.561 25.231 1.00 45.50 99 ASN A N 1
ATOM 769 C CA . ASN A 1 99 ? 3.676 7.218 24.640 1.00 45.50 99 ASN A CA 1
ATOM 770 C C . ASN A 1 99 ? 3.893 7.263 23.115 1.00 45.50 99 ASN A C 1
ATOM 772 O O . ASN A 1 99 ? 4.520 6.371 22.545 1.00 45.50 99 ASN A O 1
ATOM 776 N N . ILE A 1 100 ? 3.451 8.344 22.464 1.00 48.78 100 ILE A N 1
ATOM 777 C CA . ILE A 1 100 ? 3.603 8.583 21.021 1.00 48.78 100 ILE A CA 1
ATOM 778 C C . ILE A 1 100 ? 5.062 8.903 20.676 1.00 48.78 100 ILE A C 1
ATOM 780 O O . ILE A 1 100 ? 5.575 8.414 19.674 1.00 48.78 100 ILE A O 1
ATOM 784 N N . ALA A 1 101 ? 5.772 9.647 21.530 1.00 48.03 101 ALA A N 1
ATOM 785 C CA . ALA A 1 101 ? 7.153 10.061 21.283 1.00 48.03 101 ALA A CA 1
ATOM 786 C C . ALA A 1 101 ? 8.157 8.894 21.161 1.00 48.03 101 ALA A C 1
ATOM 788 O O . ALA A 1 101 ? 9.171 9.031 20.474 1.00 48.03 101 ALA A O 1
ATOM 789 N N . LYS A 1 102 ? 7.903 7.748 21.811 1.00 48.25 102 LYS A N 1
ATOM 790 C CA . LYS A 1 102 ? 8.778 6.561 21.731 1.00 48.25 102 LYS A CA 1
ATOM 791 C C . LYS A 1 102 ? 8.556 5.755 20.446 1.00 48.25 102 LYS A C 1
ATOM 793 O O . LYS A 1 102 ? 9.540 5.339 19.833 1.00 48.25 102 LYS A O 1
ATOM 798 N N . SER A 1 103 ? 7.307 5.594 19.999 1.00 53.34 103 SER A N 1
ATOM 799 C CA . SER A 1 103 ? 7.008 4.982 18.693 1.00 53.34 103 SER A CA 1
ATOM 800 C C . SER A 1 103 ? 7.390 5.909 17.539 1.00 53.34 103 SER A C 1
ATOM 802 O O . SER A 1 103 ? 8.045 5.466 16.602 1.00 53.34 103 SER A O 1
ATOM 804 N N . ALA A 1 104 ? 7.115 7.211 17.652 1.00 49.41 104 ALA A N 1
ATOM 805 C CA . ALA A 1 104 ? 7.462 8.204 16.637 1.00 49.41 104 ALA A CA 1
ATOM 806 C C . ALA A 1 104 ? 8.965 8.232 16.328 1.00 49.41 104 ALA A C 1
ATOM 808 O O . ALA A 1 104 ? 9.334 8.334 15.168 1.00 49.41 104 ALA A O 1
ATOM 809 N N . ARG A 1 105 ? 9.854 8.070 17.319 1.00 47.91 105 ARG A N 1
ATOM 810 C CA . ARG A 1 105 ? 11.309 8.025 17.066 1.00 47.91 105 ARG A CA 1
ATOM 811 C C . ARG A 1 105 ? 11.750 6.798 16.263 1.00 47.91 105 ARG A C 1
ATOM 813 O O . ARG A 1 105 ? 12.582 6.932 15.368 1.00 47.91 105 ARG A O 1
ATOM 820 N N . LYS A 1 106 ? 11.187 5.616 16.545 1.00 51.03 106 LYS A N 1
ATOM 821 C CA . LYS A 1 106 ? 11.476 4.392 15.774 1.00 51.03 106 LYS A CA 1
ATOM 822 C C . LYS A 1 106 ? 10.928 4.486 14.348 1.00 51.03 106 LYS A C 1
ATOM 824 O O . LYS A 1 106 ? 11.615 4.082 13.414 1.00 51.03 106 LYS A O 1
ATOM 829 N N . VAL A 1 107 ? 9.743 5.071 14.185 1.00 53.84 107 VAL A N 1
ATOM 830 C CA . VAL A 1 107 ? 9.108 5.311 12.882 1.00 53.84 107 VAL A CA 1
ATOM 831 C C . VAL A 1 107 ? 9.896 6.348 12.091 1.00 53.84 107 VAL A C 1
ATOM 833 O O . VAL A 1 107 ? 10.227 6.095 10.947 1.00 53.84 107 VAL A O 1
ATOM 836 N N . VAL A 1 108 ? 10.261 7.488 12.683 1.00 55.16 108 VAL A N 1
ATOM 837 C CA . VAL A 1 108 ? 10.980 8.575 11.995 1.00 55.16 108 VAL A CA 1
ATOM 838 C C . VAL A 1 108 ? 12.319 8.096 11.445 1.00 55.16 108 VAL A C 1
ATOM 840 O O . VAL A 1 108 ? 12.685 8.469 10.336 1.00 55.16 108 VAL A O 1
ATOM 843 N N . SER A 1 109 ? 13.040 7.243 12.176 1.00 52.16 109 SER A N 1
ATOM 844 C CA . SER A 1 109 ? 14.311 6.697 11.693 1.00 52.16 109 SER A CA 1
ATOM 845 C C . SER A 1 109 ? 14.113 5.729 10.514 1.00 52.16 109 SER A C 1
ATOM 847 O O . SER A 1 109 ? 14.768 5.893 9.486 1.00 52.16 109 SER A O 1
ATOM 849 N N . LYS A 1 110 ? 13.149 4.796 10.602 1.00 52.44 110 LYS A N 1
ATOM 850 C CA . LYS A 1 110 ? 12.783 3.890 9.492 1.00 52.44 110 LYS A CA 1
ATOM 851 C C . LYS A 1 110 ? 12.243 4.653 8.277 1.00 52.44 110 LYS A C 1
ATOM 853 O O . LYS A 1 110 ? 12.621 4.374 7.143 1.00 52.44 110 LYS A O 1
ATOM 858 N N . TYR A 1 111 ? 11.404 5.649 8.533 1.00 50.16 111 TYR A N 1
ATOM 859 C CA . TYR A 1 111 ? 10.787 6.513 7.542 1.00 50.16 111 TYR A CA 1
ATOM 860 C C . TYR A 1 111 ? 11.816 7.391 6.851 1.00 50.16 111 TYR A C 1
ATOM 862 O O . TYR A 1 111 ? 11.750 7.530 5.646 1.00 50.16 111 TYR A O 1
ATOM 870 N N . ARG A 1 112 ? 12.805 7.944 7.561 1.00 55.59 112 ARG A N 1
ATOM 871 C CA . ARG A 1 112 ? 13.878 8.724 6.932 1.00 55.59 112 ARG A CA 1
ATOM 872 C C . ARG A 1 112 ? 14.687 7.869 5.964 1.00 55.59 112 ARG A C 1
ATOM 874 O O . ARG A 1 112 ? 14.995 8.342 4.882 1.00 55.59 112 ARG A O 1
ATOM 881 N N . VAL A 1 113 ? 14.991 6.619 6.318 1.00 56.78 113 VAL A N 1
ATOM 882 C CA . VAL A 1 113 ? 15.698 5.702 5.412 1.00 56.78 113 VAL A CA 1
ATOM 883 C C . VAL A 1 113 ? 14.857 5.444 4.162 1.00 56.78 113 VAL A C 1
ATOM 885 O O . VAL A 1 113 ? 15.345 5.646 3.057 1.00 56.78 113 VAL A O 1
ATOM 888 N N . VAL A 1 114 ? 13.579 5.093 4.310 1.00 48.91 114 VAL A N 1
ATOM 889 C CA . VAL A 1 114 ? 12.724 4.783 3.152 1.00 48.91 114 VAL A CA 1
ATOM 890 C C . VAL A 1 114 ? 12.322 6.028 2.355 1.00 48.91 114 VAL A C 1
ATOM 892 O O . VAL A 1 114 ? 12.297 5.982 1.136 1.00 48.91 114 VAL A O 1
ATOM 895 N N . ALA A 1 115 ? 12.063 7.163 2.996 1.00 54.19 115 ALA A N 1
ATOM 896 C CA . ALA A 1 115 ? 11.783 8.430 2.326 1.00 54.19 115 ALA A CA 1
ATOM 897 C C . ALA A 1 115 ? 13.009 8.938 1.566 1.00 54.19 115 ALA A C 1
ATOM 899 O O . ALA A 1 115 ? 12.850 9.499 0.487 1.00 54.19 115 ALA A O 1
ATOM 900 N N . SER A 1 116 ? 14.222 8.708 2.080 1.00 54.00 116 SER A N 1
ATOM 901 C CA . SER A 1 116 ? 15.447 8.925 1.312 1.00 54.00 116 SER A CA 1
ATOM 902 C C . SER A 1 116 ? 15.517 7.997 0.101 1.00 54.00 116 SER A C 1
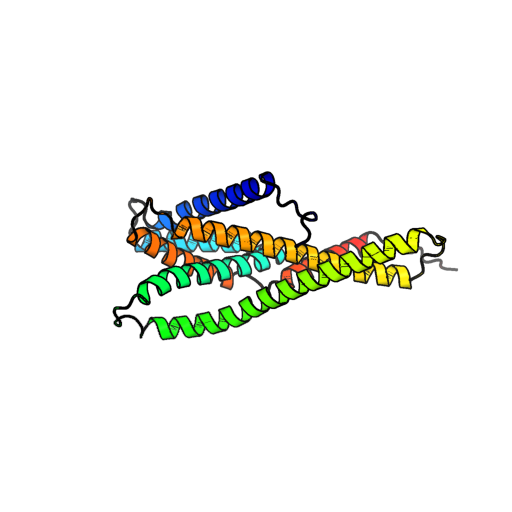ATOM 904 O O . SER A 1 116 ? 15.859 8.481 -0.968 1.00 54.00 116 SER A O 1
ATOM 906 N N . TYR A 1 117 ? 15.123 6.722 0.220 1.00 56.28 117 TYR A N 1
ATOM 907 C CA . TYR A 1 117 ? 14.996 5.830 -0.942 1.00 56.28 117 TYR A CA 1
ATOM 908 C C . TYR A 1 117 ? 13.963 6.341 -1.953 1.00 56.28 117 TYR A C 1
ATOM 910 O O . TYR A 1 117 ? 14.281 6.442 -3.128 1.00 56.28 117 TYR A O 1
ATOM 918 N N . ILE A 1 118 ? 12.771 6.749 -1.510 1.00 52.53 118 ILE A N 1
ATOM 919 C CA . ILE A 1 118 ? 11.706 7.291 -2.371 1.00 52.53 118 ILE A CA 1
ATOM 920 C C . ILE A 1 118 ? 12.137 8.613 -3.028 1.00 52.53 118 ILE A C 1
ATOM 922 O O . ILE A 1 118 ? 11.875 8.848 -4.204 1.00 52.53 118 ILE A O 1
ATOM 926 N N . SER A 1 119 ? 12.823 9.490 -2.296 1.00 57.06 119 SER A N 1
ATOM 927 C CA . SER A 1 119 ? 13.287 10.779 -2.827 1.00 57.06 119 SER A CA 1
ATOM 928 C C . SER A 1 119 ? 14.454 10.597 -3.800 1.00 57.06 119 SER A C 1
ATOM 930 O O . SER A 1 119 ? 14.472 11.215 -4.864 1.00 57.06 119 SER A O 1
ATOM 932 N N . ALA A 1 120 ? 15.405 9.714 -3.471 1.00 57.59 120 ALA A N 1
ATOM 933 C CA . ALA A 1 120 ? 16.491 9.326 -4.367 1.00 57.59 120 ALA A CA 1
ATOM 934 C C . ALA A 1 120 ? 15.926 8.703 -5.646 1.00 57.59 120 ALA A C 1
ATOM 936 O O . ALA A 1 120 ? 16.280 9.103 -6.748 1.00 57.59 120 ALA A O 1
ATOM 937 N N . PHE A 1 121 ? 14.946 7.828 -5.515 1.00 52.94 121 PHE A N 1
ATOM 938 C CA . PHE A 1 121 ? 14.210 7.245 -6.621 1.00 52.94 121 PHE A CA 1
ATOM 939 C C . PHE A 1 121 ? 13.515 8.280 -7.514 1.00 52.94 121 PHE A C 1
ATOM 941 O O . PHE A 1 121 ? 13.666 8.237 -8.732 1.00 52.94 121 PHE A O 1
ATOM 948 N N . GLN A 1 122 ? 12.811 9.260 -6.933 1.00 54.31 122 GLN A N 1
ATOM 949 C CA . GLN A 1 122 ? 12.193 10.341 -7.709 1.00 54.31 122 GLN A CA 1
ATOM 950 C C . GLN A 1 122 ? 13.247 11.139 -8.482 1.00 54.31 122 GLN A C 1
ATOM 952 O O . GLN A 1 122 ? 12.987 11.597 -9.595 1.00 54.31 122 GLN A O 1
ATOM 957 N N . SER A 1 123 ? 14.440 11.305 -7.905 1.00 56.44 123 SER A N 1
ATOM 958 C CA . SER A 1 123 ? 15.558 11.949 -8.591 1.00 56.44 123 SER A CA 1
ATOM 959 C C . SER A 1 123 ? 16.132 11.084 -9.718 1.00 56.44 123 SER A C 1
ATOM 961 O O . SER A 1 123 ? 16.411 11.623 -10.785 1.00 56.44 123 SER A O 1
ATOM 963 N N . VAL A 1 124 ? 16.210 9.757 -9.545 1.00 55.41 124 VAL A N 1
ATOM 964 C CA . VAL A 1 124 ? 16.658 8.826 -10.594 1.00 55.41 124 VAL A CA 1
ATOM 965 C C . VAL A 1 124 ? 15.664 8.782 -11.748 1.00 55.41 124 VAL A C 1
ATOM 967 O O . VAL A 1 124 ? 16.095 8.860 -12.888 1.00 55.41 124 VAL A O 1
ATOM 970 N N . VAL A 1 125 ? 14.352 8.745 -11.489 1.00 53.81 125 VAL A N 1
ATOM 971 C CA . VAL A 1 125 ? 13.319 8.818 -12.544 1.00 53.81 125 VAL A CA 1
ATOM 972 C C . VAL A 1 125 ? 13.438 10.106 -13.352 1.00 53.81 125 VAL A C 1
ATOM 974 O O . VAL A 1 125 ? 13.426 10.062 -14.577 1.00 53.81 125 VAL A O 1
ATOM 977 N N . LYS A 1 126 ? 13.597 11.253 -12.685 1.00 62.66 126 LYS A N 1
ATOM 978 C CA . LYS A 1 126 ? 13.777 12.538 -13.376 1.00 62.66 126 LYS A CA 1
ATOM 979 C C . LYS A 1 126 ? 15.067 12.572 -14.192 1.00 62.66 126 LYS A C 1
ATOM 981 O O . LYS A 1 126 ? 15.057 13.030 -15.328 1.00 62.66 126 LYS A O 1
ATOM 986 N N . ALA A 1 127 ? 16.174 12.087 -13.631 1.00 60.81 127 ALA A N 1
ATOM 987 C CA . ALA A 1 127 ? 17.452 12.020 -14.336 1.00 60.81 127 ALA A CA 1
ATOM 988 C C . ALA A 1 127 ? 17.377 11.078 -15.545 1.00 60.81 127 ALA A C 1
ATOM 990 O O . ALA A 1 127 ? 17.886 11.378 -16.618 1.00 60.81 127 ALA A O 1
ATOM 991 N N . ALA A 1 128 ? 16.689 9.957 -15.392 1.00 54.56 128 ALA A N 1
ATOM 992 C CA . ALA A 1 128 ? 16.401 9.023 -16.457 1.00 54.56 128 ALA A CA 1
ATOM 993 C C . ALA A 1 128 ? 15.531 9.601 -17.573 1.00 54.56 128 ALA A C 1
ATOM 995 O O . ALA A 1 128 ? 15.785 9.325 -18.739 1.00 54.56 128 ALA A O 1
ATOM 996 N N . GLU A 1 129 ? 14.511 10.383 -17.230 1.00 57.22 129 GLU A N 1
ATOM 997 C CA . GLU A 1 129 ? 13.664 11.074 -18.199 1.00 57.22 129 GLU A CA 1
ATOM 998 C C . GLU A 1 129 ? 14.504 12.045 -19.038 1.00 57.22 129 GLU A C 1
ATOM 1000 O O . GLU A 1 129 ? 14.439 12.018 -20.267 1.00 57.22 129 GLU A O 1
ATOM 1005 N N . VAL A 1 130 ? 15.377 12.821 -18.387 1.00 64.12 130 VAL A N 1
ATOM 1006 C CA . VAL A 1 130 ? 16.350 13.694 -19.061 1.00 64.12 130 VAL A CA 1
ATOM 1007 C C . VAL A 1 130 ? 17.272 12.883 -19.978 1.00 64.12 130 VAL A C 1
ATOM 1009 O O . VAL A 1 130 ? 17.348 13.181 -21.169 1.00 64.12 130 VAL A O 1
ATOM 1012 N N . ASN A 1 131 ? 17.880 11.805 -19.474 1.00 59.44 131 ASN A N 1
ATOM 1013 C CA . ASN A 1 131 ? 18.758 10.930 -20.262 1.00 59.44 131 ASN A CA 1
ATOM 1014 C C . ASN A 1 131 ? 18.032 10.285 -21.454 1.00 59.44 131 ASN A C 1
ATOM 1016 O O . ASN A 1 131 ? 18.588 10.176 -22.543 1.00 59.44 131 ASN A O 1
ATOM 1020 N N . TYR A 1 132 ? 16.776 9.872 -21.284 1.00 55.66 132 TYR A N 1
ATOM 1021 C CA . TYR A 1 132 ? 15.962 9.308 -22.357 1.00 55.66 132 TYR A CA 1
ATOM 1022 C C . TYR A 1 132 ? 15.657 10.348 -23.441 1.00 55.66 132 TYR A C 1
ATOM 1024 O O . TYR A 1 132 ? 15.759 10.049 -24.633 1.00 55.66 132 TYR A O 1
ATOM 1032 N N . HIS A 1 133 ? 15.322 11.581 -23.052 1.00 60.12 133 HIS A N 1
ATOM 1033 C CA . HIS A 1 133 ? 15.117 12.679 -23.996 1.00 60.12 133 HIS A CA 1
ATOM 1034 C C . HIS A 1 133 ? 16.402 13.046 -24.743 1.00 60.12 133 HIS A C 1
ATOM 1036 O O . HIS A 1 133 ? 16.351 13.280 -25.952 1.00 60.12 133 HIS A O 1
ATOM 1042 N N . GLU A 1 134 ? 17.547 13.036 -24.064 1.00 62.88 134 GLU A N 1
ATOM 1043 C CA . GLU A 1 134 ? 18.858 13.249 -24.678 1.00 62.88 134 GLU A CA 1
ATOM 1044 C C . GLU A 1 134 ? 19.216 12.131 -25.662 1.00 62.88 134 GLU A C 1
ATOM 1046 O O . GLU A 1 134 ? 19.621 12.422 -26.789 1.00 62.88 134 GLU A O 1
ATOM 1051 N N . MET A 1 135 ? 18.983 10.867 -25.295 1.00 54.34 135 MET A N 1
ATOM 1052 C CA . MET A 1 135 ? 19.247 9.710 -26.153 1.00 54.34 135 MET A CA 1
ATOM 1053 C C . MET A 1 135 ? 18.323 9.688 -27.376 1.00 54.34 135 MET A C 1
ATOM 1055 O O . MET A 1 135 ? 18.780 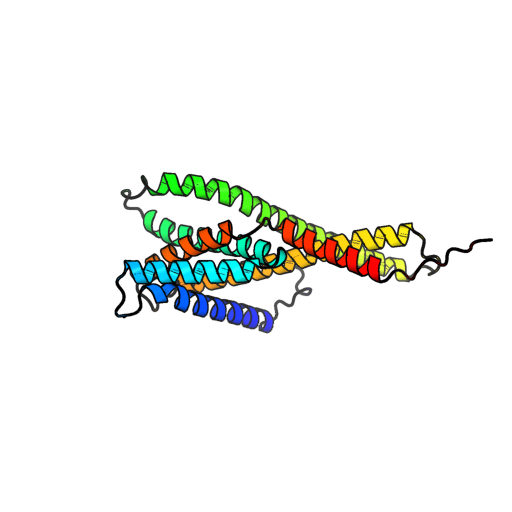9.448 -28.488 1.00 54.34 135 MET A O 1
ATOM 1059 N N . LYS A 1 136 ? 17.037 10.023 -27.215 1.00 58.09 136 LYS A N 1
ATOM 1060 C CA . LYS A 1 136 ? 16.088 10.169 -28.332 1.00 58.09 136 LYS A CA 1
ATOM 1061 C C . LYS A 1 136 ? 16.460 11.343 -29.245 1.00 58.09 136 LYS A C 1
ATOM 1063 O O . LYS A 1 136 ? 16.307 11.256 -30.462 1.00 58.09 136 LYS A O 1
ATOM 1068 N N . ALA A 1 137 ? 16.970 12.436 -28.676 1.00 64.69 137 ALA A N 1
ATOM 1069 C CA . ALA A 1 137 ? 17.493 13.562 -29.444 1.00 64.69 137 ALA A CA 1
ATOM 1070 C C . ALA A 1 137 ? 18.812 13.219 -30.163 1.00 64.69 137 ALA A C 1
ATOM 1072 O O . ALA A 1 137 ? 19.078 13.765 -31.230 1.00 64.69 137 ALA A O 1
ATOM 1073 N N . GLN A 1 138 ? 19.645 12.333 -29.609 1.00 57.81 138 GLN A N 1
ATOM 1074 C CA . GLN A 1 138 ? 20.842 11.799 -30.270 1.00 57.81 138 GLN A CA 1
ATOM 1075 C C . GLN A 1 138 ? 20.502 10.784 -31.374 1.00 57.81 138 GLN A C 1
ATOM 1077 O O . GLN A 1 138 ? 21.048 10.906 -32.464 1.00 57.81 138 GLN A O 1
ATOM 1082 N N . ASP A 1 139 ? 19.555 9.867 -31.159 1.00 52.59 139 ASP A N 1
ATOM 1083 C CA . ASP A 1 139 ? 19.085 8.901 -32.171 1.00 52.59 139 ASP A CA 1
ATOM 1084 C C . ASP A 1 139 ? 18.486 9.610 -33.396 1.00 52.59 139 ASP A C 1
ATOM 1086 O O . ASP A 1 139 ? 18.814 9.295 -34.538 1.00 52.59 139 ASP A O 1
ATOM 1090 N N . ASN A 1 140 ? 17.689 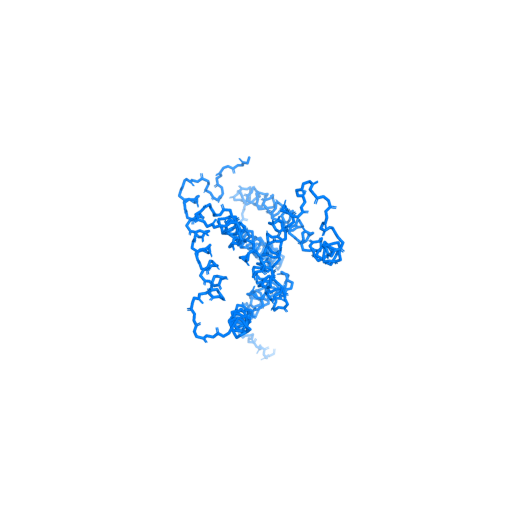10.661 -33.171 1.00 57.72 140 ASN A N 1
ATOM 1091 C CA . ASN A 1 140 ? 17.179 11.506 -34.254 1.00 57.72 140 ASN A CA 1
ATOM 1092 C C . ASN A 1 140 ? 18.280 12.273 -35.009 1.00 57.72 140 ASN A C 1
ATOM 1094 O O . ASN A 1 140 ? 18.046 12.662 -36.146 1.00 57.72 140 ASN A O 1
ATOM 1098 N N . ARG A 1 141 ? 19.457 12.493 -34.405 1.00 55.81 141 ARG A N 1
ATOM 1099 C CA . ARG A 1 141 ? 20.629 13.101 -35.064 1.00 55.81 141 ARG A CA 1
ATOM 1100 C C . ARG A 1 141 ? 21.512 12.074 -35.779 1.00 55.81 141 ARG A C 1
ATOM 1102 O O . ARG A 1 141 ? 22.195 12.432 -36.727 1.00 55.81 141 ARG A O 1
ATOM 1109 N N . MET A 1 142 ? 21.506 10.815 -35.339 1.00 51.28 142 MET A N 1
ATOM 1110 C CA . MET A 1 142 ? 22.291 9.727 -35.937 1.00 51.28 142 MET A CA 1
ATOM 1111 C C . MET A 1 142 ? 21.614 9.066 -37.144 1.00 51.28 142 MET A C 1
ATOM 1113 O O . MET A 1 142 ? 22.305 8.444 -37.941 1.00 51.28 142 MET A O 1
ATOM 1117 N N . LYS A 1 143 ? 20.300 9.238 -37.339 1.00 51.84 143 LYS A N 1
ATOM 1118 C CA . LYS A 1 143 ? 19.581 8.744 -38.534 1.00 51.84 143 LYS A CA 1
ATOM 1119 C C . LYS A 1 143 ? 20.023 9.372 -39.868 1.00 51.84 143 LYS A C 1
ATOM 1121 O O . LYS A 1 143 ? 19.603 8.876 -40.907 1.00 51.84 143 LYS A O 1
ATOM 1126 N N . ASP A 1 144 ? 20.894 10.382 -39.840 1.00 50.34 144 ASP A N 1
ATOM 1127 C CA . ASP A 1 144 ? 21.547 10.977 -41.018 1.00 50.34 144 ASP A CA 1
ATOM 1128 C C . ASP A 1 144 ? 22.938 10.371 -41.340 1.00 50.34 144 ASP A C 1
ATOM 1130 O O . ASP A 1 144 ? 23.596 10.817 -42.280 1.00 50.34 144 ASP A O 1
ATOM 1134 N N . GLY A 1 145 ? 23.417 9.364 -40.592 1.00 45.72 145 GLY A N 1
ATOM 1135 C CA . GLY A 1 145 ? 24.762 8.790 -40.746 1.00 45.72 145 GLY A CA 1
ATOM 1136 C C . GLY A 1 145 ? 24.788 7.265 -40.894 1.00 45.72 145 GLY A C 1
ATOM 1137 O O . GLY A 1 145 ? 24.077 6.548 -40.199 1.00 45.72 145 GLY A O 1
ATOM 1138 N N . ASP A 1 146 ? 25.632 6.795 -41.814 1.00 42.69 146 ASP A N 1
ATOM 1139 C CA . ASP A 1 146 ? 25.749 5.429 -42.339 1.00 42.69 146 ASP A CA 1
ATOM 1140 C C . ASP A 1 146 ? 25.829 4.295 -41.292 1.00 42.69 146 ASP A C 1
ATOM 1142 O O . ASP A 1 146 ? 26.436 4.404 -40.226 1.00 42.69 146 ASP A O 1
ATOM 1146 N N . THR A 1 147 ? 25.212 3.166 -41.647 1.00 52.78 147 THR A N 1
ATOM 1147 C CA . THR A 1 147 ? 25.015 1.977 -40.816 1.00 52.78 147 THR A CA 1
ATOM 1148 C C . THR A 1 147 ? 25.964 0.864 -41.259 1.00 52.78 147 THR A C 1
ATOM 1150 O O . THR A 1 147 ? 25.598 0.043 -42.094 1.00 52.78 147 THR A O 1
ATOM 1153 N N . SER A 1 148 ? 27.157 0.742 -40.670 1.00 49.84 148 SER A N 1
ATOM 1154 C CA . SER A 1 148 ? 27.844 -0.560 -40.664 1.00 49.84 148 SER A CA 1
ATOM 1155 C C . SER A 1 148 ? 28.904 -0.690 -39.568 1.00 49.84 148 SER A C 1
ATOM 1157 O O . SER A 1 148 ? 29.710 0.207 -39.350 1.00 49.84 148 SER A O 1
ATOM 1159 N N . SER A 1 149 ? 28.920 -1.876 -38.942 1.00 43.88 149 SER A N 1
ATOM 1160 C CA . SER A 1 149 ? 29.883 -2.410 -37.952 1.00 43.88 149 SER A CA 1
ATOM 1161 C C . SER A 1 149 ? 29.405 -2.400 -36.492 1.00 43.88 149 SER A C 1
ATOM 1163 O O . SER A 1 149 ? 29.731 -1.518 -35.707 1.00 43.88 149 SER A O 1
ATOM 1165 N N . ARG A 1 150 ? 28.684 -3.464 -36.100 1.00 52.47 150 ARG A N 1
ATOM 1166 C CA . ARG A 1 150 ? 28.413 -3.799 -34.689 1.00 52.47 150 ARG A CA 1
ATOM 1167 C C . ARG A 1 150 ? 29.706 -4.245 -33.998 1.00 52.47 150 ARG A C 1
ATOM 1169 O O . ARG A 1 150 ? 30.049 -5.424 -34.046 1.00 52.47 150 ARG A O 1
ATOM 1176 N N . SER A 1 151 ? 30.419 -3.306 -33.380 1.00 57.06 151 SER A N 1
ATOM 1177 C CA . SER A 1 151 ? 31.593 -3.569 -32.537 1.00 57.06 151 SER A CA 1
ATOM 1178 C C . SER A 1 151 ? 31.187 -3.993 -31.113 1.00 57.06 151 SER A C 1
ATOM 1180 O O . SER A 1 151 ? 30.057 -3.761 -30.675 1.00 57.06 151 SER A O 1
ATOM 1182 N N . GLY A 1 152 ? 32.114 -4.598 -30.358 1.00 54.72 152 GLY A N 1
ATOM 1183 C CA . GLY A 1 152 ? 31.899 -4.960 -28.946 1.00 54.72 152 GLY A CA 1
ATOM 1184 C C . GLY A 1 152 ? 31.580 -3.764 -28.032 1.00 54.72 152 GLY A C 1
ATOM 1185 O O . GLY A 1 152 ? 30.937 -3.938 -26.999 1.00 54.72 152 GLY A O 1
ATOM 1186 N N . GLU A 1 153 ? 31.947 -2.547 -28.441 1.00 52.75 153 GLU A N 1
ATOM 1187 C CA . GLU A 1 153 ? 31.583 -1.297 -27.760 1.00 52.75 153 GLU A CA 1
ATOM 1188 C C . GLU A 1 153 ? 30.094 -0.971 -27.931 1.00 52.75 153 GLU A C 1
ATOM 1190 O O . GLU A 1 153 ? 29.435 -0.567 -26.975 1.00 52.75 153 GLU A O 1
ATOM 1195 N N . GLN A 1 154 ? 29.517 -1.236 -29.109 1.00 52.12 154 GLN A N 1
ATOM 1196 C CA . GLN A 1 154 ? 28.079 -1.077 -29.331 1.00 52.12 154 GLN A CA 1
ATOM 1197 C C . GLN A 1 154 ? 27.274 -2.083 -28.495 1.00 52.12 154 GLN A C 1
ATOM 1199 O O . GLN A 1 154 ? 26.208 -1.749 -27.988 1.00 52.12 154 GLN A O 1
ATOM 1204 N N . GLU A 1 155 ? 27.794 -3.296 -28.279 1.00 54.31 155 GLU A N 1
ATOM 1205 C CA . GLU A 1 155 ? 27.173 -4.270 -27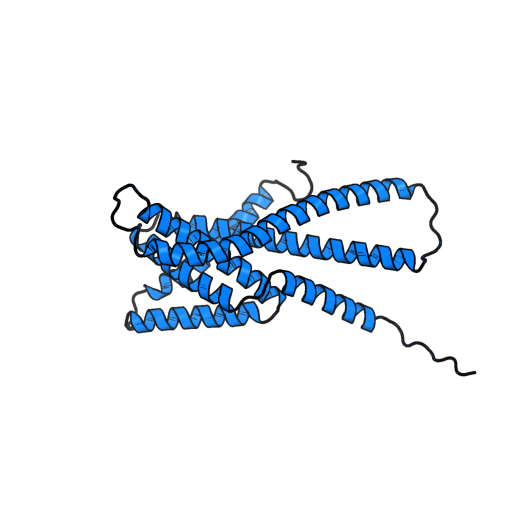.374 1.00 54.31 155 GLU A CA 1
ATOM 1206 C C . GLU A 1 155 ? 27.240 -3.821 -25.902 1.00 54.31 155 GLU A C 1
ATOM 1208 O O . GLU A 1 155 ? 26.246 -3.960 -25.186 1.00 54.31 155 GLU A O 1
ATOM 1213 N N . GLN A 1 156 ? 28.351 -3.224 -25.454 1.00 59.41 156 GLN A N 1
ATOM 1214 C CA . GLN A 1 156 ? 28.478 -2.655 -24.102 1.00 59.41 156 GLN A CA 1
ATOM 1215 C C . GLN A 1 156 ? 27.567 -1.442 -23.874 1.00 59.41 156 GLN A C 1
ATOM 1217 O O . GLN A 1 156 ? 26.911 -1.368 -22.834 1.00 59.41 156 GLN A O 1
ATOM 1222 N N . LEU A 1 157 ? 27.468 -0.533 -24.846 1.00 58.69 157 LEU A N 1
ATOM 1223 C CA . LEU A 1 157 ? 26.561 0.616 -24.781 1.00 58.69 157 LEU A CA 1
ATOM 1224 C C . LEU A 1 157 ? 25.102 0.165 -24.726 1.00 58.69 157 LEU A C 1
ATOM 1226 O O . LEU A 1 157 ? 24.356 0.615 -23.863 1.00 58.69 157 LEU A O 1
ATOM 1230 N N . LEU A 1 158 ? 24.712 -0.803 -25.563 1.00 56.66 158 LEU A N 1
ATOM 1231 C CA . LEU A 1 158 ? 23.383 -1.410 -25.496 1.00 56.66 158 LEU A CA 1
ATOM 1232 C C . LEU A 1 158 ? 23.123 -2.008 -24.107 1.00 56.66 158 LEU A C 1
ATOM 1234 O O . LEU A 1 158 ? 22.079 -1.747 -23.518 1.00 56.66 158 LEU A O 1
ATOM 1238 N N . HIS A 1 159 ? 24.072 -2.763 -23.548 1.00 60.09 159 HIS A N 1
ATOM 1239 C CA . HIS A 1 159 ? 23.957 -3.317 -22.196 1.00 60.09 159 HIS A CA 1
ATOM 1240 C C . HIS A 1 159 ? 23.748 -2.253 -21.117 1.00 60.09 159 HIS A C 1
ATOM 1242 O O . HIS A 1 159 ? 22.896 -2.436 -20.244 1.00 60.09 159 HIS A O 1
ATOM 1248 N N . GLN A 1 160 ? 24.500 -1.156 -21.182 1.00 60.97 160 GLN A N 1
ATOM 1249 C CA . GLN A 1 160 ? 24.382 -0.048 -20.242 1.00 60.97 160 GLN A CA 1
ATOM 1250 C C . GLN A 1 160 ? 23.022 0.648 -20.380 1.00 60.97 160 GLN A C 1
ATOM 1252 O O . GLN A 1 160 ? 22.315 0.815 -19.388 1.00 60.97 160 GLN A O 1
ATOM 1257 N N . THR A 1 161 ? 22.601 0.947 -21.611 1.00 63.75 161 THR A N 1
ATOM 1258 C CA . THR A 1 161 ? 21.290 1.530 -21.914 1.00 63.75 161 THR A CA 1
ATOM 1259 C C . THR A 1 161 ? 20.141 0.632 -21.448 1.00 63.75 161 THR A C 1
ATOM 1261 O O . THR A 1 161 ? 19.185 1.123 -20.852 1.00 63.75 161 THR A O 1
ATOM 1264 N N . PHE A 1 162 ? 20.223 -0.687 -21.653 1.00 66.12 162 PHE A N 1
ATOM 1265 C CA . PHE A 1 162 ? 19.199 -1.629 -21.187 1.00 66.12 162 PHE A CA 1
ATOM 1266 C C . PHE A 1 162 ? 19.128 -1.710 -19.659 1.00 66.12 162 PHE A C 1
ATOM 1268 O O . PHE A 1 162 ? 18.026 -1.756 -19.111 1.00 66.12 162 PHE A O 1
ATOM 1275 N N . GLY A 1 163 ? 20.275 -1.692 -18.971 1.00 68.31 163 GLY A N 1
ATOM 1276 C CA . GLY A 1 163 ? 20.325 -1.607 -17.509 1.00 68.31 163 GLY A CA 1
ATOM 1277 C C . GLY A 1 163 ? 19.594 -0.367 -16.992 1.00 68.31 163 GLY A C 1
ATOM 1278 O O . GLY A 1 163 ? 18.725 -0.486 -16.128 1.00 68.31 163 GLY A O 1
ATOM 1279 N N . SER A 1 164 ? 19.855 0.793 -17.600 1.00 70.94 164 SER A N 1
ATOM 1280 C CA . SER A 1 164 ? 19.167 2.042 -17.267 1.00 70.94 164 SER A CA 1
ATOM 1281 C C . SER A 1 164 ? 17.667 1.986 -17.569 1.00 70.94 164 SER A C 1
ATOM 1283 O O . SER A 1 164 ? 16.871 2.384 -16.730 1.00 70.94 164 SER A O 1
ATOM 1285 N N . VAL A 1 165 ? 17.231 1.439 -18.708 1.00 70.19 165 VAL A N 1
ATOM 1286 C CA . VAL A 1 165 ? 15.792 1.317 -19.031 1.00 70.19 165 VAL A CA 1
ATOM 1287 C C . VAL A 1 165 ? 15.045 0.438 -18.022 1.00 70.19 165 VAL A C 1
ATOM 1289 O O . VAL A 1 165 ? 13.913 0.752 -17.653 1.00 70.19 165 VAL A O 1
ATOM 1292 N N . LEU A 1 166 ? 15.659 -0.645 -17.544 1.00 73.56 166 LEU A N 1
ATOM 1293 C CA . LEU A 1 166 ? 15.049 -1.517 -16.536 1.00 73.56 166 LEU A CA 1
ATOM 1294 C C . LEU A 1 166 ? 14.948 -0.842 -15.172 1.00 73.56 166 LEU A C 1
ATOM 1296 O O . LEU A 1 166 ? 13.934 -0.992 -14.493 1.00 73.56 166 LEU A O 1
ATOM 1300 N N . GLU A 1 167 ? 15.970 -0.079 -14.792 1.00 73.31 167 GLU A N 1
ATOM 1301 C CA . GLU A 1 167 ? 15.945 0.747 -13.587 1.00 73.31 167 GLU A CA 1
ATOM 1302 C C . GLU A 1 167 ? 14.806 1.774 -13.651 1.00 73.31 167 GLU A C 1
ATOM 1304 O O . GLU A 1 167 ? 14.018 1.895 -12.714 1.00 73.31 167 GLU A O 1
ATOM 1309 N N . ILE A 1 168 ? 14.630 2.421 -14.803 1.00 73.62 168 ILE A N 1
ATOM 1310 C CA . ILE A 1 168 ? 13.525 3.354 -15.057 1.00 73.62 168 ILE A CA 1
ATOM 1311 C C . ILE A 1 168 ? 12.179 2.654 -14.955 1.00 73.62 168 ILE A C 1
ATOM 1313 O O . ILE A 1 168 ? 11.292 3.131 -14.253 1.00 73.62 168 ILE A O 1
ATOM 1317 N N . GLY A 1 169 ? 12.018 1.522 -15.639 1.00 76.75 169 GLY A N 1
ATOM 1318 C CA . GLY A 1 169 ? 10.770 0.765 -15.638 1.00 76.75 169 GLY A CA 1
ATOM 1319 C C . GLY A 1 169 ? 10.390 0.294 -14.236 1.00 76.75 169 GLY A C 1
ATOM 1320 O O . GLY A 1 169 ? 9.242 0.453 -13.820 1.00 76.75 169 GLY A O 1
ATOM 1321 N N . TRP A 1 170 ? 11.362 -0.214 -13.472 1.00 80.50 170 TRP A N 1
ATOM 1322 C CA . TRP A 1 170 ? 11.178 -0.550 -12.061 1.00 80.50 170 TRP A CA 1
ATOM 1323 C C . TRP A 1 170 ? 10.709 0.661 -11.260 1.00 80.50 170 TRP A C 1
ATOM 1325 O O . TRP A 1 170 ? 9.764 0.559 -10.472 1.00 80.50 170 TRP A O 1
ATOM 1335 N N . HIS A 1 171 ? 11.310 1.822 -11.509 1.00 74.31 171 HIS A N 1
ATOM 1336 C CA . HIS A 1 171 ? 10.900 3.033 -10.832 1.00 74.31 171 HIS A CA 1
ATOM 1337 C C . HIS A 1 171 ? 9.508 3.533 -11.250 1.00 74.31 171 HIS A C 1
ATOM 1339 O O . HIS A 1 171 ? 8.712 3.954 -10.416 1.00 74.31 171 HIS A O 1
ATOM 1345 N N . CYS A 1 172 ? 9.107 3.403 -12.506 1.00 77.75 172 CYS A N 1
ATOM 1346 C CA . CYS A 1 172 ? 7.728 3.704 -12.886 1.00 77.75 172 CYS A CA 1
ATOM 1347 C C . CYS A 1 172 ? 6.728 2.797 -12.146 1.00 77.75 172 CYS A C 1
ATOM 1349 O O . CYS A 1 172 ? 5.730 3.290 -11.621 1.00 77.75 172 CYS A O 1
ATOM 1351 N N . ILE A 1 173 ? 7.025 1.497 -12.030 1.00 85.31 173 ILE A N 1
ATOM 1352 C CA . ILE A 1 173 ? 6.168 0.523 -11.334 1.00 85.31 173 ILE A CA 1
ATOM 1353 C C . ILE A 1 173 ? 6.017 0.877 -9.854 1.00 85.31 173 ILE A C 1
ATOM 1355 O O . ILE A 1 173 ? 4.901 0.948 -9.340 1.00 85.31 173 ILE A O 1
ATOM 1359 N N . VAL A 1 174 ? 7.129 1.109 -9.156 1.00 83.44 174 VAL A N 1
ATOM 1360 C CA . VAL A 1 174 ? 7.096 1.451 -7.729 1.00 83.44 174 VAL A CA 1
ATOM 1361 C C . VAL A 1 174 ? 6.340 2.769 -7.508 1.00 83.44 174 VAL A C 1
ATOM 1363 O O . VAL A 1 174 ? 5.542 2.854 -6.574 1.00 83.44 174 VAL A O 1
ATOM 1366 N N . SER A 1 175 ? 6.521 3.766 -8.383 1.00 81.19 175 SER A N 1
ATOM 1367 C CA . SER A 1 175 ? 5.825 5.054 -8.276 1.00 81.19 175 SER A CA 1
ATOM 1368 C C . SER A 1 175 ? 4.315 4.918 -8.479 1.00 81.19 175 SER A C 1
ATOM 1370 O O . SER A 1 175 ? 3.535 5.551 -7.767 1.00 81.19 175 SER A O 1
ATOM 1372 N N . ASP A 1 176 ? 3.900 4.105 -9.447 1.00 86.94 176 ASP A N 1
ATOM 1373 C CA . ASP A 1 176 ? 2.498 3.816 -9.742 1.00 86.94 176 ASP A CA 1
ATOM 1374 C C . ASP A 1 176 ? 1.809 3.072 -8.582 1.00 86.94 176 ASP A C 1
ATOM 1376 O O . ASP A 1 176 ? 0.701 3.429 -8.155 1.00 86.94 176 ASP A O 1
ATOM 1380 N N . VAL A 1 177 ? 2.499 2.083 -8.004 1.00 91.06 177 VAL A N 1
ATOM 1381 C CA . VAL A 1 177 ? 2.044 1.384 -6.796 1.00 91.06 177 VAL A CA 1
ATOM 1382 C C . VAL A 1 177 ? 1.910 2.366 -5.636 1.00 91.06 177 VAL A C 1
ATOM 1384 O O . VAL A 1 177 ? 0.878 2.374 -4.964 1.00 91.06 177 VAL A O 1
ATOM 1387 N N . GLU A 1 178 ? 2.899 3.233 -5.412 1.00 87.81 178 GLU A N 1
ATOM 1388 C CA . GLU A 1 178 ? 2.844 4.229 -4.342 1.00 87.81 178 GLU A CA 1
ATOM 1389 C C . GLU A 1 178 ? 1.625 5.148 -4.477 1.00 87.81 178 GLU A C 1
ATOM 1391 O O . GLU A 1 178 ? 0.867 5.309 -3.514 1.00 87.81 178 GLU A O 1
ATOM 1396 N N . ALA A 1 179 ? 1.410 5.724 -5.663 1.00 87.19 179 ALA A N 1
ATOM 1397 C CA . ALA A 1 179 ? 0.283 6.614 -5.922 1.00 87.19 179 ALA A CA 1
ATOM 1398 C C . ALA A 1 179 ? -1.056 5.911 -5.646 1.00 87.19 179 ALA A C 1
ATOM 1400 O O . ALA A 1 179 ? -1.898 6.432 -4.908 1.00 87.19 179 ALA A O 1
ATOM 1401 N N . THR A 1 180 ? -1.208 4.683 -6.151 1.00 95.38 180 THR A N 1
ATOM 1402 C CA . THR A 1 180 ? -2.414 3.867 -5.963 1.00 95.38 180 THR A CA 1
ATOM 1403 C C . THR A 1 180 ? -2.683 3.571 -4.489 1.00 95.38 180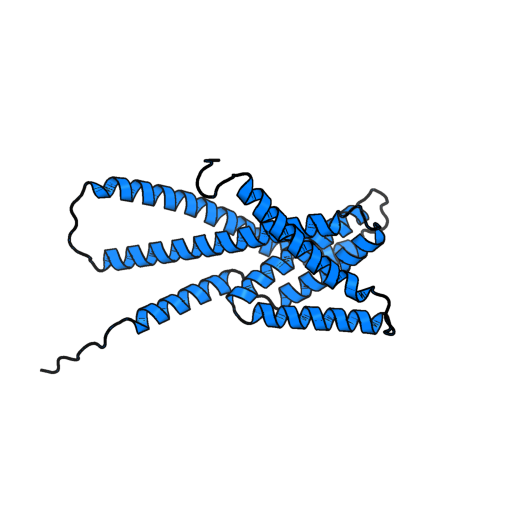 THR A C 1
ATOM 1405 O O . THR A 1 180 ? -3.804 3.731 -4.001 1.00 95.38 180 THR A O 1
ATOM 1408 N N . ILE A 1 181 ? -1.657 3.172 -3.741 1.00 96.38 181 ILE A N 1
ATOM 1409 C CA . ILE A 1 181 ? -1.806 2.810 -2.331 1.00 96.38 181 ILE A CA 1
ATOM 1410 C C . ILE A 1 181 ? -2.087 4.041 -1.467 1.00 96.38 181 ILE A C 1
ATOM 1412 O O . ILE A 1 181 ? -2.954 3.990 -0.592 1.00 96.38 181 ILE A O 1
ATOM 1416 N N . ARG A 1 182 ? -1.434 5.180 -1.730 1.00 94.00 182 ARG A N 1
ATOM 1417 C CA . ARG A 1 182 ? -1.742 6.443 -1.039 1.00 94.00 182 ARG A CA 1
ATOM 1418 C C . ARG A 1 182 ? -3.183 6.884 -1.295 1.00 94.00 182 ARG A C 1
ATOM 1420 O O . ARG A 1 182 ? -3.876 7.248 -0.342 1.00 94.00 182 ARG A O 1
ATOM 1427 N N . GLY A 1 183 ? -3.652 6.802 -2.541 1.00 95.94 183 GLY A N 1
ATOM 1428 C CA . GLY A 1 183 ? -5.038 7.102 -2.903 1.00 95.94 183 GLY A CA 1
ATOM 1429 C C . GLY A 1 183 ? -6.044 6.174 -2.214 1.00 95.94 183 GLY A C 1
ATOM 1430 O O . GLY A 1 183 ? -7.055 6.640 -1.679 1.00 95.94 183 GLY A O 1
ATOM 1431 N N . ALA A 1 184 ? -5.740 4.875 -2.137 1.00 98.19 184 ALA A N 1
ATOM 1432 C CA . ALA A 1 184 ? -6.558 3.896 -1.423 1.00 98.19 184 ALA A CA 1
ATOM 1433 C C . ALA A 1 184 ? -6.626 4.185 0.089 1.00 98.19 184 ALA A C 1
ATOM 1435 O O . ALA A 1 184 ? -7.716 4.229 0.665 1.00 98.19 184 ALA A O 1
ATOM 1436 N N . CYS A 1 185 ? -5.484 4.460 0.727 1.00 97.31 185 CYS A N 1
ATOM 1437 C CA . CYS A 1 185 ? -5.411 4.851 2.136 1.00 97.31 185 CYS A CA 1
ATOM 1438 C C . CYS A 1 185 ? -6.188 6.138 2.418 1.00 97.31 185 CYS A C 1
ATOM 1440 O O . CYS A 1 185 ? -6.897 6.217 3.420 1.00 97.31 185 CYS A O 1
ATOM 1442 N N . PHE A 1 186 ? -6.091 7.140 1.537 1.00 96.12 186 PHE A N 1
ATOM 1443 C CA . PHE A 1 186 ? -6.860 8.375 1.666 1.00 96.12 186 PHE A CA 1
ATOM 1444 C C . PHE A 1 186 ? -8.362 8.083 1.678 1.00 96.12 186 PHE A C 1
ATOM 1446 O O . PHE A 1 186 ? -9.051 8.479 2.617 1.00 96.12 186 PHE A O 1
ATOM 1453 N N . LYS A 1 187 ? -8.857 7.331 0.687 1.00 97.00 187 LYS A N 1
ATOM 1454 C CA . LYS A 1 187 ? -10.271 6.939 0.589 1.00 97.00 187 LYS A CA 1
ATOM 1455 C C . LYS A 1 187 ? -10.732 6.171 1.832 1.00 97.00 187 LYS A C 1
ATOM 1457 O O . LYS A 1 187 ? -11.766 6.500 2.399 1.00 97.00 187 LYS A O 1
ATOM 1462 N N . LEU A 1 188 ? -9.933 5.214 2.305 1.00 96.31 188 LEU A N 1
ATOM 1463 C CA . LEU A 1 188 ? -10.231 4.390 3.480 1.00 96.31 188 LEU A CA 1
ATOM 1464 C C . LEU A 1 188 ? -10.285 5.196 4.793 1.00 96.31 188 LEU A C 1
ATOM 1466 O O . LEU A 1 188 ? -11.180 4.996 5.617 1.00 96.31 188 LEU A O 1
ATOM 1470 N N . LEU A 1 189 ? -9.303 6.077 5.011 1.00 95.44 189 LEU A N 1
ATOM 1471 C CA . LEU A 1 189 ? -9.099 6.798 6.273 1.00 95.44 189 LEU A CA 1
ATOM 1472 C C . LEU A 1 189 ? -9.848 8.136 6.331 1.00 95.44 189 LEU A C 1
ATOM 1474 O O . LEU A 1 189 ? -9.947 8.738 7.402 1.00 95.44 189 LEU A O 1
ATOM 1478 N N . LYS A 1 190 ? -10.360 8.629 5.201 1.00 94.56 190 LYS A N 1
ATOM 1479 C CA . LYS A 1 190 ? -11.182 9.847 5.117 1.00 94.56 190 LYS A CA 1
ATOM 1480 C C . LYS A 1 190 ? -12.645 9.573 4.777 1.00 94.56 190 LYS A C 1
ATOM 1482 O O . LYS A 1 190 ? -13.415 10.524 4.737 1.00 94.56 190 LYS A O 1
ATOM 1487 N N . ASP A 1 191 ? -13.031 8.306 4.652 1.00 94.69 191 ASP A N 1
ATOM 1488 C CA . ASP A 1 191 ? -14.413 7.854 4.477 1.00 94.69 191 ASP A CA 1
ATOM 1489 C C . ASP A 1 191 ? -15.358 8.508 5.503 1.00 94.69 191 ASP A C 1
ATOM 1491 O O . ASP A 1 191 ? -15.237 8.295 6.712 1.00 94.69 191 ASP A O 1
ATOM 1495 N N . SER A 1 192 ? -16.257 9.373 5.035 1.00 92.19 192 SER A N 1
ATOM 1496 C CA . SER A 1 192 ? -17.223 10.079 5.881 1.00 92.19 192 SER A CA 1
ATOM 1497 C C . SER A 1 192 ? -18.477 9.256 6.166 1.00 92.19 192 SER A C 1
ATOM 1499 O O . SER A 1 192 ? -19.248 9.641 7.043 1.00 92.19 192 SER A O 1
ATOM 1501 N N . ALA A 1 193 ? -18.676 8.126 5.479 1.00 93.25 193 ALA A N 1
ATOM 1502 C CA . ALA A 1 193 ? -19.827 7.255 5.692 1.00 93.25 193 ALA A CA 1
ATOM 1503 C C . ALA A 1 193 ? -19.715 6.424 6.983 1.00 93.25 193 ALA A C 1
ATOM 1505 O O . ALA A 1 193 ? -20.700 5.842 7.430 1.00 93.25 193 ALA A O 1
ATOM 1506 N N . VAL A 1 194 ? -18.527 6.367 7.597 1.00 93.56 194 VAL A N 1
ATOM 1507 C CA . VAL A 1 194 ? -18.271 5.618 8.833 1.00 93.56 194 VAL A CA 1
ATOM 1508 C C . VAL A 1 194 ? -17.867 6.526 9.989 1.00 93.56 194 VAL A C 1
ATOM 1510 O O . VAL A 1 194 ? -17.329 7.624 9.820 1.00 93.56 194 VAL A O 1
ATOM 1513 N N . SER A 1 195 ? -18.082 6.031 11.207 1.00 93.19 195 SER A N 1
ATOM 1514 C CA . SER A 1 195 ? -17.710 6.763 12.413 1.00 93.19 195 SER A CA 1
ATOM 1515 C C . SER A 1 195 ? -16.199 6.988 12.498 1.00 93.19 195 SER A C 1
ATOM 1517 O O . SER A 1 195 ? -15.366 6.224 12.004 1.00 93.19 195 SER A O 1
ATOM 1519 N N . THR A 1 196 ? -15.815 8.042 13.206 1.00 90.56 196 THR A N 1
ATOM 1520 C CA . THR A 1 196 ? -14.406 8.339 13.471 1.00 90.56 196 THR A CA 1
ATOM 1521 C C . THR A 1 196 ? -13.713 7.222 14.258 1.00 90.56 196 THR A C 1
ATOM 1523 O O . THR A 1 196 ? -12.563 6.902 13.975 1.00 90.56 196 THR A O 1
ATOM 1526 N N . LEU A 1 197 ? -14.428 6.566 15.177 1.00 90.69 197 LEU A N 1
ATOM 1527 C CA . LEU A 1 197 ? -13.905 5.417 15.917 1.00 90.69 197 LEU A CA 1
ATOM 1528 C C . LEU A 1 197 ? -13.560 4.247 14.984 1.00 90.69 197 LEU A C 1
ATOM 1530 O O . LEU A 1 197 ? -12.520 3.612 15.153 1.00 90.69 197 LEU A O 1
ATOM 1534 N N . GLN A 1 198 ? -14.405 3.969 13.987 1.00 92.25 198 GLN A N 1
ATOM 1535 C CA . GLN A 1 198 ? -14.125 2.932 12.991 1.00 92.25 198 GLN A CA 1
ATOM 1536 C C . GLN A 1 198 ? -12.888 3.279 12.157 1.00 92.25 198 GLN A C 1
ATOM 1538 O O . GLN A 1 198 ? -12.037 2.416 11.954 1.00 92.25 198 GLN A O 1
ATOM 1543 N N . ARG A 1 199 ? -12.724 4.544 11.750 1.00 94.31 199 ARG A N 1
ATOM 1544 C CA . ARG A 1 199 ? -11.521 5.002 11.031 1.00 94.31 199 ARG A CA 1
ATOM 1545 C C . ARG A 1 199 ? -10.245 4.876 11.861 1.00 94.31 199 ARG A C 1
ATOM 1547 O O . ARG A 1 199 ? -9.244 4.388 11.345 1.00 94.31 199 ARG A O 1
ATOM 1554 N N . ASP A 1 200 ? -10.294 5.205 13.152 1.00 90.94 200 ASP A N 1
ATOM 1555 C CA . ASP A 1 200 ? -9.163 5.011 14.069 1.00 90.94 200 ASP A CA 1
ATOM 1556 C C . ASP A 1 200 ? -8.775 3.535 14.192 1.00 90.94 200 ASP A C 1
ATOM 1558 O O . ASP A 1 200 ? -7.593 3.191 14.245 1.00 90.94 200 ASP A O 1
ATOM 1562 N N . ARG A 1 201 ? -9.764 2.637 14.225 1.00 90.69 201 ARG A N 1
ATOM 1563 C CA . ARG A 1 201 ? -9.510 1.192 14.246 1.00 90.69 201 ARG A CA 1
ATOM 1564 C C . ARG A 1 201 ? -8.920 0.699 12.927 1.00 90.69 201 ARG A C 1
ATOM 1566 O O . ARG A 1 201 ? -7.936 -0.035 12.968 1.00 90.69 201 ARG A O 1
ATOM 1573 N N . ARG A 1 202 ? -9.446 1.149 11.779 1.00 94.81 202 ARG A N 1
ATOM 1574 C CA . ARG A 1 202 ? -8.854 0.876 10.457 1.00 94.81 202 ARG A CA 1
ATOM 1575 C C . ARG A 1 202 ? -7.396 1.325 10.418 1.00 94.81 202 ARG A C 1
ATOM 1577 O O . ARG A 1 202 ? -6.547 0.542 10.019 1.00 94.81 202 ARG A O 1
ATOM 1584 N N . ALA A 1 203 ? -7.086 2.525 10.915 1.00 93.88 203 ALA A N 1
ATOM 1585 C CA . ALA A 1 203 ? -5.714 3.026 10.993 1.00 93.88 203 ALA A CA 1
ATOM 1586 C C . ALA A 1 203 ? -4.814 2.151 11.886 1.00 93.88 203 ALA A C 1
ATOM 1588 O O . ALA A 1 203 ? -3.694 1.841 11.499 1.00 93.88 203 ALA A O 1
ATOM 1589 N N . LYS A 1 204 ? -5.291 1.691 13.051 1.00 91.00 204 LYS A N 1
ATOM 1590 C CA . LYS A 1 204 ? -4.523 0.776 13.921 1.00 91.00 204 LYS A CA 1
ATOM 1591 C C . LYS A 1 204 ? -4.239 -0.571 13.251 1.00 91.00 204 LYS A C 1
ATOM 1593 O O . LYS A 1 204 ? -3.111 -1.048 13.310 1.00 91.00 204 LYS A O 1
ATOM 1598 N N . ASN A 1 205 ? -5.231 -1.162 12.588 1.00 92.94 205 ASN A N 1
ATOM 1599 C CA . ASN A 1 205 ? -5.045 -2.422 11.864 1.00 92.94 205 ASN A CA 1
ATOM 1600 C C . ASN A 1 205 ? -4.129 -2.235 10.641 1.00 92.94 205 ASN A C 1
ATOM 1602 O O . ASN A 1 205 ? -3.296 -3.095 10.360 1.00 92.94 205 ASN A O 1
ATOM 1606 N N . LEU A 1 206 ? -4.225 -1.087 9.962 1.00 95.38 206 LEU A N 1
ATOM 1607 C CA . LEU A 1 206 ? -3.358 -0.719 8.842 1.00 95.38 206 LEU A CA 1
ATOM 1608 C C . LEU A 1 206 ? -1.900 -0.541 9.291 1.00 95.38 206 LEU A C 1
ATOM 1610 O O . LEU A 1 206 ? -0.992 -0.956 8.578 1.00 95.38 206 LEU A O 1
ATOM 1614 N N . LEU A 1 207 ? -1.672 0.009 10.489 1.00 88.88 207 LEU A N 1
ATOM 1615 C CA . LEU A 1 207 ? -0.341 0.110 11.092 1.00 88.88 207 LEU A CA 1
ATOM 1616 C C . LEU A 1 207 ? 0.285 -1.275 11.301 1.00 88.88 207 LEU A C 1
ATOM 1618 O O . LEU A 1 207 ? 1.402 -1.512 10.855 1.00 88.88 207 LEU A O 1
ATOM 1622 N N . ILE A 1 208 ? -0.461 -2.202 11.907 1.00 90.31 208 ILE A N 1
ATOM 1623 C CA . ILE A 1 208 ? -0.014 -3.588 12.131 1.00 90.31 208 ILE A CA 1
ATOM 1624 C C . ILE A 1 208 ? 0.309 -4.276 10.799 1.00 90.31 208 ILE A C 1
ATOM 1626 O O . ILE A 1 208 ? 1.343 -4.925 10.654 1.00 90.31 208 ILE A O 1
ATOM 1630 N N . MET A 1 209 ? -0.561 -4.110 9.803 1.00 94.69 209 MET A N 1
ATOM 1631 C CA . MET A 1 209 ? -0.347 -4.649 8.462 1.00 94.69 209 MET A CA 1
ATOM 1632 C C . MET A 1 209 ? 0.917 -4.070 7.815 1.00 94.69 209 MET A C 1
ATOM 1634 O O . MET A 1 209 ? 1.701 -4.816 7.228 1.00 94.69 209 MET A O 1
ATOM 1638 N N . GLY A 1 210 ? 1.151 -2.765 7.980 1.00 90.12 210 GLY A N 1
ATOM 1639 C CA . GLY A 1 210 ? 2.367 -2.094 7.535 1.00 90.12 210 GLY A CA 1
ATOM 1640 C C . GLY A 1 210 ? 3.634 -2.682 8.154 1.00 90.12 210 GLY A C 1
ATOM 1641 O O . GLY A 1 210 ? 4.600 -2.938 7.436 1.00 90.12 210 GLY A O 1
ATOM 1642 N N . GLU A 1 211 ? 3.620 -2.967 9.459 1.00 87.44 211 GLU A N 1
ATOM 1643 C CA . GLU A 1 211 ? 4.740 -3.594 10.171 1.00 87.44 211 GLU A CA 1
ATOM 1644 C C . GLU A 1 211 ? 5.025 -5.020 9.674 1.00 87.44 211 GLU A C 1
ATOM 1646 O O . GLU A 1 211 ? 6.184 -5.361 9.426 1.00 87.44 211 GLU A O 1
ATOM 1651 N N . ILE A 1 212 ? 3.983 -5.836 9.472 1.00 91.38 212 ILE A N 1
ATOM 1652 C CA . ILE A 1 212 ? 4.124 -7.208 8.958 1.00 91.38 212 ILE A CA 1
ATOM 1653 C C . ILE A 1 212 ? 4.690 -7.189 7.535 1.00 91.38 212 ILE A C 1
ATOM 1655 O O . ILE A 1 212 ? 5.673 -7.869 7.249 1.00 91.38 212 ILE A O 1
ATOM 1659 N N . PHE A 1 213 ? 4.124 -6.367 6.649 1.00 94.50 213 PHE A N 1
ATOM 1660 C CA . PHE A 1 213 ? 4.560 -6.269 5.252 1.00 94.50 213 PHE A CA 1
ATOM 1661 C C . PHE A 1 213 ? 6.008 -5.799 5.141 1.00 94.50 213 PHE A C 1
ATOM 1663 O O . PHE A 1 213 ? 6.784 -6.300 4.330 1.00 94.50 213 PHE A O 1
ATOM 1670 N N . GLN A 1 214 ? 6.402 -4.877 6.013 1.00 87.38 214 GLN A N 1
ATOM 1671 C CA . GLN A 1 214 ? 7.776 -4.420 6.113 1.00 87.38 214 GLN A CA 1
ATOM 1672 C C . GLN A 1 214 ? 8.751 -5.478 6.617 1.00 87.38 214 GLN A C 1
ATOM 1674 O O . GLN A 1 214 ? 9.895 -5.464 6.166 1.00 87.38 214 GLN A O 1
ATOM 1679 N N . ALA A 1 215 ? 8.332 -6.333 7.551 1.00 87.38 215 ALA A N 1
ATOM 1680 C CA . ALA A 1 215 ? 9.149 -7.419 8.084 1.00 87.38 215 ALA A CA 1
ATOM 1681 C C . ALA A 1 215 ? 9.300 -8.575 7.082 1.00 87.38 215 ALA A C 1
ATOM 1683 O O . ALA A 1 215 ? 10.337 -9.230 7.053 1.00 87.38 215 ALA A O 1
ATOM 1684 N N . SER A 1 216 ? 8.283 -8.807 6.250 1.00 90.19 216 SER A N 1
ATOM 1685 C CA . SER A 1 216 ? 8.297 -9.817 5.185 1.00 90.19 216 SER A CA 1
ATOM 1686 C C . SER A 1 216 ? 8.895 -9.318 3.865 1.00 90.19 216 SER A C 1
ATOM 1688 O O . SER A 1 216 ? 9.109 -10.117 2.954 1.00 90.19 216 SER A O 1
ATOM 1690 N N . GLY A 1 217 ? 9.134 -8.012 3.742 1.00 87.00 217 GLY A N 1
ATOM 1691 C CA . GLY A 1 217 ? 9.648 -7.380 2.534 1.00 87.00 217 GLY A CA 1
ATOM 1692 C C . GLY A 1 217 ? 11.176 -7.331 2.450 1.00 87.00 217 GLY A C 1
ATOM 1693 O O . GLY A 1 217 ? 11.892 -7.591 3.414 1.00 87.00 217 GLY A O 1
ATOM 1694 N N . GLN A 1 218 ? 11.678 -6.947 1.280 1.00 81.44 218 GLN A N 1
ATOM 1695 C CA . GLN A 1 218 ? 13.103 -6.736 1.001 1.00 81.44 218 GLN A CA 1
ATOM 1696 C C . GLN A 1 218 ? 13.361 -5.273 0.609 1.00 81.44 218 GLN A C 1
ATOM 1698 O O . GLN A 1 218 ? 12.413 -4.546 0.299 1.00 81.44 218 GLN A O 1
ATOM 1703 N N . PRO A 1 219 ? 14.619 -4.800 0.627 1.00 76.69 219 PRO A N 1
ATOM 1704 C CA . PRO A 1 219 ? 14.959 -3.501 0.053 1.00 76.69 219 PRO A CA 1
ATOM 1705 C C . PRO A 1 219 ? 14.506 -3.405 -1.419 1.00 76.69 219 PRO A C 1
ATOM 1707 O O . PRO A 1 219 ? 14.538 -4.423 -2.122 1.00 76.69 219 PRO A O 1
ATOM 1710 N N . PRO A 1 220 ? 14.066 -2.232 -1.907 1.00 67.62 220 PRO A N 1
ATOM 1711 C CA . PRO A 1 220 ? 13.619 -2.056 -3.293 1.00 67.62 220 PRO A CA 1
ATOM 1712 C C . PRO A 1 220 ? 14.636 -2.527 -4.347 1.00 67.62 220 PRO A C 1
ATOM 1714 O O . PRO A 1 220 ? 14.261 -3.057 -5.389 1.00 67.62 220 PRO A O 1
ATOM 1717 N N . GLU A 1 221 ? 15.927 -2.413 -4.049 1.00 70.94 221 GLU A N 1
ATOM 1718 C CA . GLU A 1 221 ? 17.046 -2.736 -4.941 1.00 70.94 221 GLU A CA 1
ATOM 1719 C C . GLU A 1 221 ? 17.154 -4.246 -5.204 1.00 70.94 221 GLU A C 1
ATOM 1721 O O . GLU A 1 221 ? 17.642 -4.676 -6.251 1.00 70.94 221 GLU A O 1
ATOM 1726 N N . ALA A 1 222 ? 16.662 -5.069 -4.270 1.00 75.75 222 ALA A N 1
ATOM 1727 C CA . ALA A 1 222 ? 16.702 -6.522 -4.385 1.00 75.75 222 ALA A CA 1
ATOM 1728 C C . ALA A 1 222 ? 15.835 -7.039 -5.546 1.00 75.75 222 ALA A C 1
ATOM 1730 O O . ALA A 1 222 ? 16.210 -8.014 -6.202 1.00 75.75 222 ALA A O 1
ATOM 1731 N N . GLY A 1 223 ? 14.703 -6.381 -5.818 1.00 73.81 223 GLY A N 1
ATOM 1732 C CA . GLY A 1 223 ? 13.804 -6.716 -6.921 1.00 73.81 223 GLY A CA 1
ATOM 1733 C C . GLY A 1 223 ? 14.416 -6.404 -8.285 1.00 73.81 223 GLY A C 1
ATOM 1734 O O . GLY A 1 223 ? 14.411 -7.259 -9.171 1.00 73.81 223 GLY A O 1
ATOM 1735 N N . LEU A 1 224 ? 15.023 -5.220 -8.434 1.00 74.62 224 LEU A N 1
ATOM 1736 C CA . LEU A 1 224 ? 15.735 -4.834 -9.657 1.00 74.62 224 LEU A CA 1
ATOM 1737 C C . LEU A 1 224 ? 16.900 -5.792 -9.945 1.00 74.62 224 LEU A C 1
ATOM 1739 O O . LEU A 1 224 ? 17.036 -6.293 -11.062 1.00 74.62 224 LEU A O 1
ATOM 1743 N N . ALA A 1 225 ? 17.703 -6.105 -8.924 1.00 76.44 225 ALA A N 1
ATOM 1744 C CA . ALA A 1 225 ? 18.812 -7.044 -9.051 1.00 76.44 225 ALA A CA 1
ATOM 1745 C C . ALA A 1 225 ? 18.342 -8.450 -9.464 1.00 76.44 225 ALA A C 1
ATOM 1747 O O . ALA A 1 225 ? 19.027 -9.132 -10.226 1.00 76.44 225 ALA A O 1
ATOM 1748 N N . GLU A 1 226 ? 17.176 -8.905 -8.993 1.00 81.06 226 GLU A N 1
ATOM 1749 C CA . GLU A 1 226 ? 16.596 -10.179 -9.430 1.00 81.06 226 GLU A CA 1
ATOM 1750 C C . GLU A 1 226 ? 16.242 -10.159 -10.924 1.00 81.06 226 GLU A C 1
ATOM 1752 O O . GLU A 1 226 ? 16.599 -11.094 -11.644 1.00 81.06 226 GLU A O 1
ATOM 1757 N N . ILE A 1 227 ? 15.581 -9.095 -11.395 1.00 77.62 227 ILE A N 1
ATOM 1758 C CA . ILE A 1 227 ? 15.205 -8.939 -12.808 1.00 77.62 227 ILE A CA 1
ATOM 1759 C C . ILE A 1 227 ? 16.449 -8.923 -13.697 1.00 77.62 227 ILE A C 1
ATOM 1761 O O . ILE A 1 227 ? 16.513 -9.669 -14.676 1.00 77.62 227 ILE A O 1
ATOM 1765 N N . LEU A 1 228 ? 17.455 -8.123 -13.334 1.00 78.50 228 LEU A N 1
ATOM 1766 C CA . LEU A 1 228 ? 18.708 -8.029 -14.082 1.00 78.50 228 LEU A CA 1
ATOM 1767 C C . LEU A 1 228 ? 19.403 -9.392 -14.180 1.00 78.50 228 LEU A C 1
ATOM 1769 O O . LEU A 1 228 ? 19.790 -9.810 -15.270 1.00 78.50 228 LEU A O 1
ATOM 1773 N N . ASN A 1 229 ? 19.491 -10.133 -13.073 1.00 80.88 229 ASN A N 1
ATOM 1774 C CA . ASN A 1 229 ? 20.106 -11.459 -13.070 1.00 80.88 229 ASN A CA 1
ATOM 1775 C C . ASN A 1 229 ? 19.349 -12.468 -13.947 1.00 80.88 229 ASN A C 1
ATOM 1777 O O . ASN A 1 229 ? 19.981 -13.201 -14.706 1.00 80.88 229 ASN A O 1
ATOM 1781 N N . LYS A 1 230 ? 18.010 -12.494 -13.894 1.00 81.56 230 LYS A N 1
ATOM 1782 C CA . LYS A 1 230 ? 17.201 -13.388 -14.744 1.00 81.56 230 LYS A CA 1
ATOM 1783 C C . LYS A 1 230 ? 17.382 -13.082 -16.230 1.00 81.56 230 LYS A C 1
ATOM 1785 O O . LYS A 1 230 ? 17.478 -14.002 -17.038 1.00 81.56 230 LYS A O 1
ATOM 1790 N N . LEU A 1 231 ? 17.477 -11.805 -16.591 1.00 75.50 231 LEU A N 1
ATOM 1791 C CA . LEU A 1 231 ? 17.720 -11.393 -17.973 1.00 75.50 231 LEU A CA 1
ATOM 1792 C C . LEU A 1 231 ? 19.126 -11.764 -18.455 1.00 75.50 231 LEU A C 1
ATOM 1794 O O . LEU A 1 231 ? 19.281 -12.232 -19.582 1.00 75.50 231 LEU A O 1
ATOM 1798 N N . LEU A 1 232 ? 20.144 -11.614 -17.604 1.00 75.94 232 LEU A N 1
ATOM 1799 C CA . LEU A 1 232 ? 21.505 -12.054 -17.923 1.00 75.94 232 LEU A CA 1
ATOM 1800 C C . LEU A 1 232 ? 21.570 -13.572 -18.138 1.00 75.94 232 LEU A C 1
ATOM 1802 O O . LEU A 1 232 ? 22.170 -14.021 -19.114 1.00 75.94 232 LEU A O 1
ATOM 1806 N N . GLN A 1 233 ? 20.901 -14.353 -17.287 1.00 79.69 233 GLN A N 1
ATOM 1807 C CA . GLN A 1 233 ? 20.789 -15.808 -17.447 1.00 79.69 233 GLN A CA 1
ATOM 1808 C C . GLN A 1 233 ? 20.067 -16.184 -18.747 1.00 79.69 233 GLN A C 1
ATOM 1810 O O . GLN A 1 233 ? 20.536 -17.048 -19.487 1.00 79.69 233 GLN A O 1
ATOM 1815 N N . PHE A 1 234 ? 18.970 -15.495 -19.074 1.00 78.81 234 PHE A N 1
ATOM 1816 C CA . PHE A 1 234 ? 18.256 -15.703 -20.332 1.00 78.81 234 PHE A CA 1
ATOM 1817 C C . PHE A 1 234 ? 19.157 -15.428 -21.546 1.00 78.81 234 PHE A C 1
ATOM 1819 O O . PHE A 1 234 ? 19.247 -16.259 -22.452 1.00 78.81 234 PHE A O 1
ATOM 1826 N N . LYS A 1 235 ? 19.909 -14.316 -21.538 1.00 71.94 235 LYS A N 1
ATOM 1827 C CA . LYS A 1 235 ? 20.872 -13.996 -22.605 1.00 71.94 235 LYS A CA 1
ATOM 1828 C C . LYS A 1 235 ? 21.956 -15.073 -22.742 1.00 71.94 235 LYS A C 1
ATOM 1830 O O . LYS A 1 235 ? 22.314 -15.427 -23.862 1.00 71.94 235 LYS A O 1
ATOM 1835 N N . GLN A 1 236 ? 22.466 -15.606 -21.632 1.00 74.12 236 GLN A N 1
ATOM 1836 C CA . GLN A 1 236 ? 23.465 -16.681 -21.648 1.00 74.12 236 GLN A CA 1
ATOM 1837 C C . GLN A 1 236 ? 22.908 -17.978 -22.248 1.00 74.12 236 GLN A C 1
ATOM 1839 O O . GLN A 1 236 ? 23.612 -18.634 -23.010 1.00 74.12 236 GLN A O 1
ATOM 1844 N N . SER A 1 237 ? 21.640 -18.303 -21.979 1.00 73.38 237 SER A N 1
ATOM 1845 C CA . SER A 1 237 ? 20.972 -19.488 -22.540 1.00 73.38 237 SER A CA 1
ATOM 1846 C C . SER A 1 237 ? 20.717 -19.404 -24.053 1.00 73.38 237 SER A C 1
ATOM 1848 O O . SER A 1 237 ? 20.574 -20.428 -24.712 1.00 73.38 237 SER A O 1
ATOM 1850 N N . MET A 1 238 ? 20.709 -18.189 -24.612 1.00 69.81 238 MET A N 1
ATOM 1851 C CA . MET A 1 238 ? 20.521 -17.916 -26.043 1.00 69.81 238 MET A CA 1
ATOM 1852 C C . MET A 1 238 ? 21.834 -17.919 -26.846 1.00 69.81 238 MET A C 1
ATOM 1854 O O . MET A 1 238 ? 21.803 -17.745 -28.065 1.00 69.81 238 MET A O 1
ATOM 1858 N N . LYS A 1 239 ? 23.001 -18.084 -26.203 1.00 59.78 239 LYS A N 1
ATOM 1859 C CA . LYS A 1 239 ? 24.288 -18.137 -26.911 1.00 59.78 239 LYS A CA 1
ATOM 1860 C C . LYS A 1 239 ? 24.454 -19.539 -27.531 1.00 59.78 239 LYS A C 1
ATOM 1862 O O . LYS A 1 239 ? 24.449 -20.512 -26.778 1.00 59.78 239 LYS A O 1
ATOM 1867 N N . PRO A 1 240 ? 24.584 -19.682 -28.868 1.00 53.88 240 PRO A N 1
ATOM 1868 C CA . PRO A 1 240 ? 24.716 -20.995 -29.499 1.00 53.88 240 PRO A CA 1
ATOM 1869 C C . PRO A 1 240 ? 26.001 -21.702 -29.030 1.00 53.88 240 PRO A C 1
ATOM 1871 O O . PRO A 1 240 ? 26.974 -21.017 -28.689 1.00 53.88 240 PRO A O 1
ATOM 1874 N N . PRO A 1 241 ? 26.030 -23.051 -29.004 1.00 51.34 241 PRO A N 1
ATOM 1875 C CA . PRO A 1 241 ? 27.212 -23.797 -28.593 1.00 51.34 241 PRO A CA 1
ATOM 1876 C C . PRO A 1 241 ? 28.395 -23.411 -29.483 1.00 51.34 241 PRO A C 1
ATOM 1878 O O . PRO A 1 241 ? 28.317 -23.469 -30.711 1.00 51.34 241 PRO A O 1
ATOM 1881 N N . GLN A 1 242 ? 29.489 -22.981 -28.856 1.00 52.31 242 GLN A N 1
ATOM 1882 C CA . GLN A 1 242 ? 30.734 -22.730 -29.567 1.00 52.31 242 GLN A CA 1
ATOM 1883 C C . GLN A 1 242 ? 31.247 -24.073 -30.087 1.00 52.31 242 GLN A C 1
ATOM 1885 O O . GLN A 1 242 ? 31.636 -24.929 -29.296 1.00 52.31 242 GLN A O 1
ATOM 1890 N N . HIS A 1 243 ? 31.228 -24.267 -31.407 1.00 44.47 243 HIS A N 1
ATOM 1891 C CA . HIS A 1 243 ? 31.969 -25.357 -32.026 1.00 44.47 243 HIS A CA 1
ATOM 1892 C C . HIS A 1 243 ? 33.450 -25.152 -31.701 1.00 44.47 243 HIS A C 1
ATOM 1894 O O . HIS A 1 243 ? 34.100 -24.247 -32.224 1.00 44.47 243 HIS A O 1
ATOM 1900 N N . THR A 1 244 ? 33.976 -25.987 -30.810 1.00 48.28 244 THR A N 1
ATOM 1901 C CA . THR A 1 244 ? 35.406 -26.216 -30.653 1.00 48.28 244 THR A CA 1
ATOM 1902 C C . THR A 1 244 ? 35.927 -26.759 -31.978 1.00 48.28 244 THR A C 1
ATOM 1904 O O . THR A 1 244 ? 35.801 -27.946 -32.272 1.00 48.28 244 THR A O 1
ATOM 1907 N N . SER A 1 245 ? 36.486 -25.878 -32.807 1.00 43.25 245 SER A N 1
ATOM 1908 C CA . SER A 1 245 ? 37.324 -26.294 -33.927 1.00 43.25 245 SER A CA 1
ATOM 1909 C C . SER A 1 245 ? 38.627 -26.828 -33.342 1.00 43.25 245 SER A C 1
ATOM 1911 O O . SER A 1 245 ? 39.555 -26.071 -33.077 1.00 43.25 245 SER A O 1
ATOM 1913 N N . ALA A 1 246 ? 38.653 -28.130 -33.067 1.00 47.38 246 ALA A N 1
ATOM 1914 C CA . ALA A 1 246 ? 39.890 -28.872 -32.911 1.00 47.38 246 ALA A CA 1
ATOM 1915 C C . ALA A 1 246 ? 40.443 -29.155 -34.313 1.00 47.38 246 ALA A C 1
ATOM 1917 O O . ALA A 1 246 ? 39.882 -29.982 -35.031 1.00 47.38 246 ALA A O 1
ATOM 1918 N N . ALA A 1 247 ? 41.503 -28.441 -34.688 1.00 37.88 247 ALA A N 1
ATOM 1919 C CA . ALA A 1 247 ? 42.510 -28.851 -35.666 1.00 37.88 247 ALA A CA 1
ATOM 1920 C C . ALA A 1 247 ? 43.735 -27.946 -35.508 1.00 37.88 247 ALA A C 1
ATOM 1922 O O . ALA A 1 247 ? 43.555 -26.710 -35.603 1.00 37.88 247 ALA A O 1
#

Sequence (247 aa):
MPNDFFGHDEVSKRVQNRREVQCAVFLRDLLDDAQRPSPFTDKQKHANFLATVAALAKDLSSTKFGASLLRVVGVIYEEQALKHLGFRNSAPAGLGLHNIAKSARKVVSKYRVVASYISAFQSVVKAAEVNYHEMKAQDNRMKDGDTSSRSGEQEQLLHQTFGSVLEIGWHCIVSDVEATIRGACFKLLKDSAVSTLQRDRRAKNLLIMGEIFQASGQPPEAGLAEILNKLLQFKQSMKPPQHTSAA

Foldseek 3Di:
DPQPDQHPDPVVVVVLLVLLQVLLVVLLCLLCQLVDDDPDDSVVSVVVSVVVLLVVLCVQLVDQLSLQLLLLLLLLLQVLLCCLVVVVCVDPPPDRVPVVVVVVVVNVVVNVVVVCVLVVLVVLLVVLVVVVVVVVVVVVVCVVDDDDDDDVVVVVVVVVVVLSVLSNVLSVVSVSSSSSSNSSSCCNLVVPVDDNVSSNSSSVSSNVSSVSSNVSHDHNVSSSVVVSVVVVVVVVVPDPDPPPPDD